Protein AF-A0A8H4XUK6-F1 (afdb_monomer_lite)

Foldseek 3Di:
DVVLCCVLVPPDDDDDDPPPNLVSLVVSVVVVVVVCVVDPNPQQPDLVSLLVVLLVQLVSQLPDPDVVSNCPSLVSLVPNPDLVSSLVSLLCLLQDPVNLSCLLVSLVSLLCLVPPPCPDDDPVPRLSLAQVSVVSNLCSLQDQVLLVPADLDPCVQVSLVCQLPRPQSSNLSSLVSVLVQLVDPVSCVSNVCVVCVVVSCVRGLVSLLVSLVSLVCCCVVNVHPCPNCVPPNDVCSVVSNCNGSVSSNVSSVSSVVSCCVVPVVVPPPPPDD

Sequence (273 aa):
MEVILSNFVGNGITDVAPDEQAQALHDALLALTIISSQKEAETPADDQQFQTLVLALTRCSCRQTYNGLRNIPAVIVHKNPSSTSRFNLIQDIIQKDELSYARESAIGWLKNEMLTPVETHDENDNIFIDPQQFSKISASLYDASVFRSLDMSTGIVVSWIRFSQTIAPYLHAALNLYYVIISSPQLRKQLKIENEYPSFRKNFLEPLKLTCHTFEEDLVQNGGDGRIEAVVGEDMCRIGMAQSVGLLFHVIEQVDEKLNEIFRDGGDEAVKA

Secondary structure (DSSP, 8-state):
-HHHHHHHH-S---S---SHHHHHHHHHHHHHHHHHHTS-----SSHHHHHHHHHHHHHHHTT-S-HHHHTHHHHHHHH-S-HHHHHHHHHHHHH-GGGGGGHHHHHHHHHHHHHS--SSS-TT--TTS-HHHHHHHHHHHT-THHHHTS--SS-HHHHHHHIIIIIHHHHHHHHHHHHHHHH-HHHHHHHTGGGTHHHHIIIIIHHHHHHHHHHHHTSGGGTS--HHHHHH-HHHHHHHHIIIIIHHHHHHHHHHHHHHHHHHGGGSSTT--

pLDDT: mean 80.22, std 18.37, range [34.69, 96.56]

Structure (mmCIF, N/CA/C/O backbone):
data_AF-A0A8H4XUK6-F1
#
_entry.id   AF-A0A8H4XUK6-F1
#
loop_
_atom_site.group_PDB
_atom_site.id
_atom_site.type_symbol
_atom_site.label_atom_id
_atom_site.label_alt_id
_atom_site.label_comp_id
_atom_site.label_asym_id
_atom_site.label_entity_id
_atom_site.label_seq_id
_atom_site.pdbx_PDB_ins_code
_atom_site.Cartn_x
_atom_site.Cartn_y
_atom_site.Cartn_z
_atom_site.occupancy
_atom_site.B_iso_or_equiv
_atom_site.auth_seq_id
_atom_site.auth_comp_id
_atom_site.auth_asym_id
_atom_site.auth_atom_id
_atom_site.pdbx_PDB_model_num
ATOM 1 N N . MET A 1 1 ? -2.805 -22.212 -21.151 1.00 42.25 1 MET A N 1
ATOM 2 C CA . MET A 1 1 ? -2.989 -21.761 -19.750 1.00 42.25 1 MET A CA 1
ATOM 3 C C . MET A 1 1 ? -4.464 -21.527 -19.396 1.00 42.25 1 MET A C 1
ATOM 5 O O . MET A 1 1 ? -4.875 -21.903 -18.307 1.00 42.25 1 MET A O 1
ATOM 9 N N . GLU A 1 2 ? -5.277 -21.011 -20.325 1.00 36.38 2 GLU A N 1
ATOM 10 C CA . GLU A 1 2 ? -6.729 -20.768 -20.174 1.00 36.38 2 GLU A CA 1
ATOM 11 C C . GLU A 1 2 ? -7.563 -22.007 -19.766 1.00 36.38 2 GLU A C 1
ATOM 13 O O . GLU A 1 2 ? -8.426 -21.931 -18.893 1.00 36.38 2 GLU A O 1
ATOM 18 N N . VAL A 1 3 ? -7.248 -23.184 -20.321 1.00 40.72 3 VAL A N 1
ATOM 19 C CA . VAL A 1 3 ? -7.927 -24.459 -19.999 1.00 40.72 3 VAL A CA 1
ATOM 20 C C . VAL A 1 3 ? -7.653 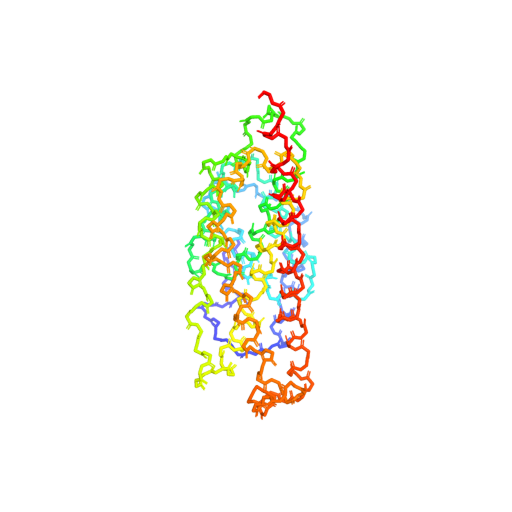-24.927 -18.563 1.00 40.72 3 VAL A C 1
ATOM 22 O O . VAL A 1 3 ? -8.478 -25.597 -17.957 1.00 40.72 3 VAL A O 1
ATOM 25 N N . ILE A 1 4 ? -6.501 -24.581 -17.987 1.00 45.06 4 ILE A N 1
ATOM 26 C CA . ILE A 1 4 ? -6.161 -24.985 -16.614 1.00 45.06 4 ILE A CA 1
ATOM 27 C C . ILE A 1 4 ? -6.872 -24.058 -15.623 1.00 45.06 4 ILE A C 1
ATOM 29 O O . ILE A 1 4 ? -7.494 -24.522 -14.675 1.00 45.06 4 ILE A O 1
ATOM 33 N N . LEU A 1 5 ? -6.863 -22.750 -15.882 1.00 44.81 5 LEU A N 1
ATOM 34 C CA . LEU A 1 5 ? -7.526 -21.777 -15.015 1.00 44.81 5 LEU A CA 1
ATOM 35 C C . LEU A 1 5 ? -9.054 -21.961 -15.004 1.00 44.81 5 LEU A C 1
ATOM 37 O O . LEU A 1 5 ? -9.650 -21.955 -13.933 1.00 44.81 5 LEU A O 1
ATOM 41 N N . SER A 1 6 ? -9.683 -22.224 -16.153 1.00 46.75 6 SER A N 1
ATOM 42 C CA . SER A 1 6 ? -11.134 -22.488 -16.224 1.00 46.75 6 SER A CA 1
ATOM 43 C C . SER A 1 6 ? -11.559 -23.776 -15.509 1.00 46.75 6 SER A C 1
ATOM 45 O O . SER A 1 6 ? -12.610 -23.796 -14.871 1.00 46.75 6 SER A O 1
ATOM 47 N N . ASN A 1 7 ? -10.734 -24.827 -15.555 1.00 45.00 7 ASN A N 1
ATOM 48 C CA . ASN A 1 7 ? -11.043 -26.108 -14.914 1.00 45.00 7 ASN A CA 1
ATOM 49 C C . ASN A 1 7 ? -10.856 -26.106 -13.386 1.00 45.00 7 ASN A C 1
ATOM 51 O O . ASN A 1 7 ? -11.525 -26.884 -12.712 1.00 45.00 7 ASN A O 1
ATOM 55 N N . PHE A 1 8 ? -9.973 -25.262 -12.836 1.00 43.78 8 PHE A N 1
ATOM 56 C CA . PHE A 1 8 ? -9.630 -25.288 -11.403 1.00 43.78 8 PHE A CA 1
ATOM 57 C C . PHE A 1 8 ? -10.087 -24.056 -10.607 1.00 43.78 8 PHE A C 1
ATOM 59 O O . PHE A 1 8 ? -10.297 -24.163 -9.403 1.00 43.78 8 PHE A O 1
ATOM 66 N N . VAL A 1 9 ? -10.258 -22.896 -11.251 1.00 46.66 9 VAL A N 1
ATOM 67 C CA . VAL A 1 9 ? -10.682 -21.646 -10.587 1.00 46.66 9 VAL A CA 1
ATOM 68 C C . VAL A 1 9 ? -12.200 -21.443 -10.700 1.00 46.66 9 VAL A C 1
ATOM 70 O O . VAL A 1 9 ? -12.798 -20.805 -9.838 1.00 46.66 9 VAL A O 1
ATOM 73 N N . GLY A 1 10 ? -12.844 -22.048 -11.707 1.00 42.66 10 GLY A N 1
ATOM 74 C CA . GLY A 1 10 ? -14.272 -21.888 -11.981 1.00 42.66 10 GLY A CA 1
ATOM 75 C C . GLY A 1 10 ? -14.625 -20.478 -12.474 1.00 42.66 10 GLY A C 1
ATOM 76 O O . GLY A 1 10 ? -14.015 -19.481 -12.097 1.00 42.66 10 GLY A O 1
ATOM 77 N N . ASN A 1 11 ? -15.650 -20.361 -13.320 1.00 42.81 11 ASN A N 1
ATOM 78 C CA . ASN A 1 11 ? -16.066 -19.075 -13.910 1.00 42.81 11 ASN A CA 1
ATOM 79 C C . ASN A 1 11 ? -16.840 -18.151 -12.942 1.00 42.81 11 ASN A C 1
ATOM 81 O O . ASN A 1 11 ? -17.466 -17.184 -13.371 1.00 42.81 11 ASN A O 1
ATOM 85 N N . GLY A 1 12 ? -16.811 -18.429 -11.640 1.00 48.50 12 GLY A N 1
ATOM 86 C CA . GLY A 1 12 ? -17.477 -17.624 -10.625 1.00 48.50 12 GLY A CA 1
ATOM 87 C C . GLY A 1 12 ? -17.072 -18.084 -9.236 1.00 48.50 12 GLY A C 1
ATOM 88 O O . GLY A 1 12 ? -17.503 -19.143 -8.790 1.00 48.50 12 GLY A O 1
ATOM 89 N N . ILE A 1 13 ? -16.248 -17.291 -8.555 1.00 43.06 13 ILE A N 1
ATOM 90 C CA . ILE A 1 13 ? -15.930 -17.515 -7.146 1.00 43.06 13 I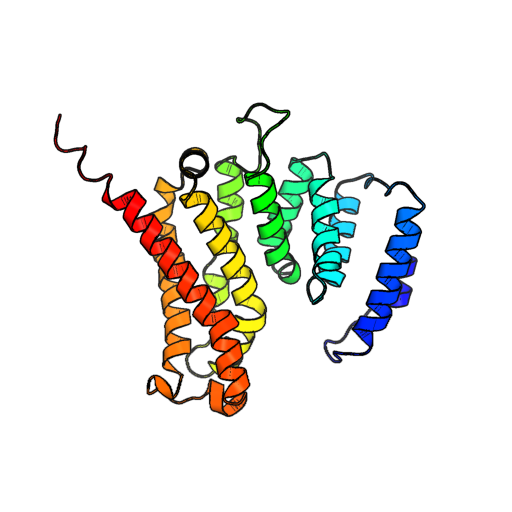LE A CA 1
ATOM 91 C C . ILE A 1 13 ? -16.749 -16.515 -6.334 1.00 43.06 13 ILE A C 1
ATOM 93 O O . ILE A 1 13 ? -16.508 -15.311 -6.387 1.00 43.06 13 ILE A O 1
ATOM 97 N N . THR A 1 14 ? -17.740 -17.022 -5.605 1.00 40.28 14 THR A N 1
ATOM 98 C CA . THR A 1 14 ? -18.379 -16.315 -4.491 1.00 40.28 14 THR A CA 1
ATOM 99 C C . THR A 1 14 ? -17.512 -16.450 -3.239 1.00 40.28 14 THR A C 1
ATOM 101 O O . THR A 1 14 ? -17.001 -17.528 -2.950 1.00 40.28 14 THR A O 1
ATOM 104 N N . ASP A 1 15 ? -17.364 -15.342 -2.517 1.00 41.31 15 ASP A N 1
ATOM 105 C CA . ASP A 1 15 ? -16.336 -15.013 -1.511 1.00 41.31 15 ASP A CA 1
ATOM 106 C C . ASP A 1 15 ? -16.431 -15.771 -0.162 1.00 41.31 15 ASP A C 1
ATOM 108 O O . ASP A 1 15 ? -16.170 -15.192 0.888 1.00 41.31 15 ASP A O 1
ATOM 112 N N . VAL A 1 16 ? -16.840 -17.049 -0.131 1.00 43.19 16 VAL A N 1
ATOM 113 C CA . VAL A 1 16 ? -17.075 -17.767 1.141 1.00 43.19 16 VAL A CA 1
ATOM 114 C C . VAL A 1 16 ? -16.629 -19.238 1.099 1.00 43.19 16 VAL A C 1
ATOM 116 O O . VAL A 1 16 ? -17.434 -20.105 0.774 1.00 43.19 16 VAL A O 1
ATOM 119 N N . ALA A 1 17 ? -15.365 -19.515 1.461 1.00 39.78 17 ALA A N 1
ATOM 120 C CA . ALA A 1 17 ? -14.901 -20.681 2.252 1.00 39.78 17 ALA A CA 1
ATOM 121 C C . ALA A 1 17 ? -13.346 -20.706 2.355 1.00 39.78 17 ALA A C 1
ATOM 123 O O . ALA A 1 17 ? -12.707 -20.628 1.308 1.00 39.78 17 ALA A O 1
ATOM 124 N N . PRO A 1 18 ? -12.700 -20.832 3.544 1.00 50.06 18 PRO A N 1
ATOM 125 C CA . PRO A 1 18 ? -11.255 -20.562 3.653 1.00 50.06 18 PRO A CA 1
ATOM 126 C C . PRO A 1 18 ? -10.268 -21.748 3.586 1.00 50.06 18 PRO A C 1
ATOM 128 O O . PRO A 1 18 ? -9.093 -21.461 3.400 1.00 50.06 18 PRO A O 1
ATOM 131 N N . ASP A 1 19 ? -10.650 -23.030 3.702 1.00 49.59 19 ASP A N 1
ATOM 132 C CA . ASP A 1 19 ? -9.631 -24.094 3.927 1.00 49.59 19 ASP A CA 1
ATOM 133 C C . ASP A 1 19 ? -9.426 -25.123 2.792 1.00 49.59 19 ASP A C 1
ATOM 135 O O . ASP A 1 19 ? -8.285 -25.427 2.450 1.00 49.59 19 ASP A O 1
ATOM 139 N N . GLU A 1 20 ? -10.466 -25.643 2.127 1.00 45.47 20 GLU A N 1
ATOM 140 C CA . GLU A 1 20 ? -10.272 -26.674 1.077 1.00 45.47 20 GLU A CA 1
ATOM 141 C C . GLU A 1 20 ? -9.725 -26.111 -0.249 1.00 45.47 20 GLU A C 1
ATOM 143 O O . GLU A 1 20 ? -9.008 -26.789 -0.990 1.00 45.47 20 GLU A O 1
ATOM 148 N N . GLN A 1 21 ? -10.009 -24.839 -0.538 1.00 52.25 21 GLN A N 1
ATOM 149 C CA . GLN A 1 21 ? -9.581 -24.167 -1.769 1.00 52.25 21 GLN A CA 1
ATOM 150 C C . GLN A 1 21 ? -8.061 -23.940 -1.813 1.00 52.25 21 GLN A C 1
ATOM 152 O O . GLN A 1 21 ? -7.465 -23.928 -2.891 1.00 52.25 21 GLN A O 1
ATOM 157 N N . ALA A 1 22 ? -7.420 -23.822 -0.644 1.00 56.53 22 ALA A N 1
ATOM 158 C CA . ALA A 1 22 ? -5.978 -23.647 -0.523 1.00 56.53 22 ALA A CA 1
ATOM 159 C C . ALA A 1 22 ? -5.203 -24.894 -0.981 1.00 56.53 22 ALA A C 1
ATOM 161 O O . ALA A 1 22 ? -4.151 -24.761 -1.605 1.00 56.53 22 ALA A O 1
ATOM 162 N N . GLN A 1 23 ? -5.730 -26.099 -0.738 1.00 52.66 23 GLN A N 1
ATOM 163 C CA . GLN A 1 23 ? -5.033 -27.343 -1.066 1.00 52.66 23 GLN A CA 1
ATOM 164 C C . GLN A 1 23 ? -5.100 -27.672 -2.561 1.00 52.66 23 GLN A C 1
ATOM 166 O O . GLN A 1 23 ? -4.069 -27.938 -3.171 1.00 52.66 23 GLN A O 1
ATOM 171 N N . ALA A 1 24 ? -6.272 -27.537 -3.188 1.00 60.47 24 ALA A N 1
ATOM 172 C CA . ALA A 1 24 ? -6.407 -27.711 -4.636 1.00 60.47 24 ALA A CA 1
ATOM 173 C C . ALA A 1 24 ? -5.601 -26.664 -5.425 1.00 60.47 24 ALA A C 1
ATOM 175 O O . ALA A 1 24 ? -5.000 -26.980 -6.452 1.00 60.47 24 ALA A O 1
ATOM 176 N N . LEU A 1 25 ? -5.542 -25.421 -4.932 1.00 60.91 25 LEU A N 1
ATOM 177 C CA . LEU A 1 25 ? -4.714 -24.371 -5.521 1.00 60.91 25 LEU A CA 1
ATOM 178 C C . LEU A 1 25 ? -3.218 -24.654 -5.336 1.00 60.91 25 LEU A C 1
ATOM 180 O O . LEU A 1 25 ? -2.442 -24.431 -6.262 1.00 60.91 25 LEU A O 1
ATOM 184 N N . HIS A 1 26 ? -2.806 -25.162 -4.174 1.00 57.09 26 HIS A N 1
ATOM 185 C CA . HIS A 1 26 ? -1.424 -25.558 -3.921 1.00 57.09 26 HIS A CA 1
ATOM 186 C C . HIS A 1 26 ? -0.997 -26.717 -4.829 1.00 57.09 26 HIS A C 1
ATOM 188 O O . HIS A 1 26 ? 0.057 -26.629 -5.457 1.00 57.09 26 HIS A O 1
ATOM 194 N N . ASP A 1 27 ? -1.844 -27.735 -4.988 1.00 60.41 27 ASP A N 1
ATOM 195 C CA . ASP A 1 27 ? -1.609 -28.861 -5.895 1.00 60.41 27 ASP A CA 1
ATOM 196 C C . ASP A 1 27 ? -1.579 -28.407 -7.362 1.00 60.41 27 ASP A C 1
ATOM 198 O O . ASP A 1 27 ? -0.713 -28.831 -8.130 1.00 60.41 27 ASP A O 1
ATOM 202 N N . ALA A 1 28 ? -2.457 -27.477 -7.755 1.00 66.56 28 ALA A N 1
ATOM 203 C CA . ALA A 1 28 ? -2.452 -26.884 -9.090 1.00 66.56 28 ALA A CA 1
ATOM 204 C C . ALA A 1 28 ? -1.197 -26.033 -9.343 1.00 66.56 28 ALA A C 1
ATOM 206 O O . ALA A 1 28 ? -0.611 -26.117 -10.421 1.00 66.56 28 ALA A O 1
ATOM 207 N N . LEU A 1 29 ? -0.743 -25.244 -8.365 1.00 62.28 29 LEU A N 1
ATOM 208 C CA . LEU A 1 29 ? 0.476 -24.438 -8.467 1.00 62.28 29 LEU A CA 1
ATOM 209 C C . LEU A 1 29 ? 1.738 -25.308 -8.461 1.00 62.28 29 LEU A C 1
ATOM 211 O O . LEU A 1 29 ? 2.663 -25.023 -9.220 1.00 62.28 29 LEU A O 1
ATOM 215 N N . LEU A 1 30 ? 1.774 -26.394 -7.683 1.00 55.91 30 LEU A N 1
ATOM 216 C CA . LEU A 1 30 ? 2.833 -27.408 -7.729 1.00 55.91 30 LEU A CA 1
ATOM 217 C C . LEU A 1 30 ? 2.871 -28.103 -9.092 1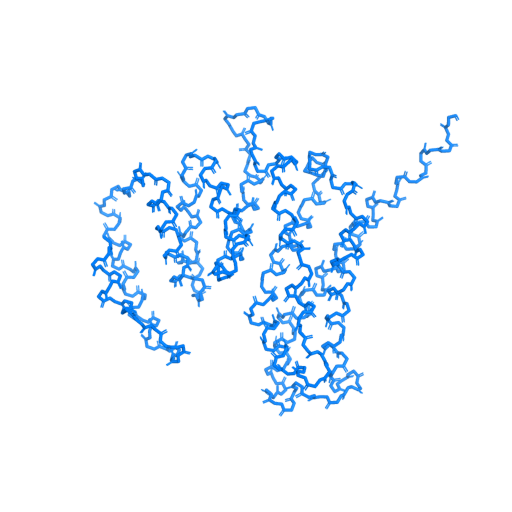.00 55.91 30 LEU A C 1
ATOM 219 O O . LEU A 1 30 ? 3.936 -28.192 -9.702 1.00 55.91 30 LEU A O 1
ATOM 223 N N . ALA A 1 31 ? 1.717 -28.523 -9.614 1.00 64.19 31 ALA A N 1
ATOM 224 C CA . ALA A 1 31 ? 1.614 -29.115 -10.943 1.00 64.19 31 ALA A CA 1
ATOM 225 C C . ALA A 1 31 ? 2.066 -28.130 -12.032 1.00 64.19 31 ALA A C 1
ATOM 227 O O . ALA A 1 31 ? 2.873 -28.491 -12.886 1.00 64.19 31 ALA A O 1
ATOM 228 N N . LEU A 1 32 ? 1.627 -26.869 -11.973 1.00 61.16 32 LEU A N 1
ATOM 229 C CA . LEU A 1 32 ? 2.061 -25.809 -12.887 1.00 61.16 32 LEU A CA 1
ATOM 230 C C . LEU A 1 32 ? 3.561 -25.522 -12.769 1.00 61.16 32 LEU A C 1
ATOM 232 O O . LEU A 1 32 ? 4.210 -25.312 -13.787 1.00 61.16 32 LEU A O 1
ATOM 236 N N . THR A 1 33 ? 4.131 -25.560 -11.564 1.00 55.09 33 THR A N 1
ATOM 237 C CA . THR A 1 33 ? 5.572 -25.373 -11.335 1.00 55.09 33 THR A CA 1
ATOM 238 C C . THR A 1 33 ? 6.378 -26.532 -11.916 1.00 55.09 33 THR A C 1
ATOM 240 O O . THR A 1 33 ? 7.405 -26.294 -12.545 1.00 55.09 33 THR A O 1
ATOM 243 N N . ILE A 1 34 ? 5.909 -27.776 -11.781 1.00 51.31 34 ILE A N 1
ATOM 244 C CA . ILE A 1 34 ? 6.546 -28.958 -12.383 1.00 51.31 34 ILE A CA 1
ATOM 245 C C . ILE A 1 34 ? 6.441 -28.916 -13.914 1.00 51.31 34 ILE A C 1
ATOM 247 O O . ILE A 1 34 ? 7.437 -29.143 -14.598 1.00 51.31 34 ILE A O 1
ATOM 251 N N . ILE A 1 35 ? 5.273 -28.560 -14.457 1.00 55.38 35 ILE A N 1
ATOM 252 C CA . ILE A 1 35 ? 5.057 -28.398 -15.905 1.00 55.38 35 ILE A CA 1
ATOM 253 C C . ILE A 1 35 ? 5.929 -27.260 -16.463 1.00 55.38 35 ILE A C 1
ATOM 255 O O . ILE A 1 35 ? 6.532 -27.409 -17.523 1.00 55.38 35 ILE A O 1
ATOM 259 N N . SER A 1 36 ? 6.033 -26.147 -15.735 1.00 51.62 36 SER A N 1
ATOM 260 C CA . SER A 1 36 ? 6.856 -24.984 -16.087 1.00 51.62 36 SER A CA 1
ATOM 261 C C . SER A 1 36 ? 8.352 -25.262 -15.935 1.00 51.62 36 SER A C 1
ATOM 263 O O . SER A 1 36 ? 9.144 -24.793 -16.729 1.00 51.62 36 SER A O 1
ATOM 265 N N . SER A 1 37 ? 8.775 -26.098 -14.987 1.00 49.25 37 SER A N 1
ATOM 266 C CA . SER A 1 37 ? 10.193 -26.472 -14.840 1.00 49.25 37 SER A CA 1
ATOM 267 C C . SER A 1 37 ? 10.684 -27.406 -15.956 1.00 49.25 37 SER A C 1
ATOM 269 O O . SER A 1 37 ? 11.887 -27.590 -16.119 1.00 49.25 37 SER A O 1
ATOM 271 N N . GLN A 1 38 ? 9.765 -28.007 -16.720 1.00 49.72 38 GLN A N 1
ATOM 272 C CA . GLN A 1 38 ? 10.065 -28.892 -17.850 1.00 49.72 38 GLN A CA 1
ATOM 273 C C . GLN A 1 38 ? 10.063 -28.175 -19.214 1.00 49.72 38 GLN A C 1
ATOM 275 O O . GLN A 1 38 ? 10.416 -28.793 -20.218 1.00 49.72 38 GLN A O 1
ATOM 280 N N . LYS A 1 39 ? 9.700 -26.886 -19.275 1.00 42.97 39 LYS A N 1
ATOM 281 C CA . LYS A 1 39 ? 9.758 -26.054 -20.488 1.00 42.97 39 LYS A CA 1
ATOM 282 C C . LYS A 1 39 ? 10.398 -24.709 -20.161 1.00 42.97 39 LYS A C 1
ATOM 284 O O . LYS A 1 39 ? 10.112 -24.137 -19.123 1.00 42.97 39 LYS A O 1
ATOM 289 N N . GLU A 1 40 ? 11.232 -24.165 -21.043 1.00 47.16 40 GLU A N 1
ATOM 290 C CA . GLU A 1 40 ? 11.602 -22.749 -20.928 1.00 47.16 40 GLU A CA 1
ATOM 291 C C . GLU A 1 40 ? 10.308 -21.929 -20.851 1.00 47.16 40 GLU A C 1
ATOM 293 O O . GLU A 1 40 ? 9.408 -22.130 -21.668 1.00 47.16 40 GLU A O 1
ATOM 298 N N . ALA A 1 41 ? 10.166 -21.104 -19.808 1.00 51.50 41 ALA A N 1
ATOM 299 C CA . ALA A 1 41 ? 8.972 -20.292 -19.620 1.00 51.50 41 ALA A CA 1
ATOM 300 C C . ALA A 1 41 ? 8.746 -19.489 -20.903 1.00 51.50 41 ALA A C 1
ATOM 302 O O . ALA A 1 41 ? 9.608 -18.690 -21.267 1.00 51.50 41 ALA A O 1
ATOM 303 N N . GLU A 1 42 ? 7.631 -19.743 -21.597 1.00 51.72 42 GLU A N 1
ATOM 304 C CA . GLU A 1 42 ? 7.273 -18.994 -22.800 1.00 51.72 42 GLU A CA 1
ATOM 305 C C . GLU A 1 42 ? 7.306 -17.510 -22.444 1.00 51.72 42 GLU A C 1
ATOM 307 O O . GLU A 1 42 ? 6.539 -17.034 -21.601 1.00 51.72 42 GLU A O 1
ATOM 312 N N . THR A 1 43 ? 8.252 -16.788 -23.038 1.00 57.84 43 THR A N 1
ATOM 313 C CA . THR A 1 43 ? 8.317 -15.340 -22.926 1.00 57.84 43 THR A CA 1
ATOM 314 C C . THR A 1 43 ? 7.021 -14.800 -23.524 1.00 57.84 43 THR A C 1
ATOM 316 O O . THR A 1 43 ? 6.701 -15.164 -24.659 1.00 57.84 43 THR A O 1
ATOM 319 N N . PRO A 1 44 ? 6.247 -13.979 -22.790 1.00 64.19 44 PRO A N 1
ATOM 320 C CA . PRO A 1 44 ? 5.031 -13.389 -23.331 1.00 64.19 44 PRO A CA 1
ATOM 321 C C . PRO A 1 44 ? 5.331 -12.727 -24.674 1.00 64.19 44 PRO A C 1
ATOM 323 O O . PRO A 1 44 ? 6.272 -11.939 -24.777 1.00 64.19 44 PRO A O 1
ATOM 326 N N . ALA A 1 45 ? 4.567 -13.085 -25.706 1.00 70.06 45 ALA A N 1
ATOM 327 C CA . ALA A 1 45 ? 4.830 -12.613 -27.063 1.00 70.06 45 ALA A CA 1
ATOM 328 C C . ALA A 1 45 ? 4.493 -11.122 -27.236 1.00 70.06 45 ALA A C 1
ATOM 330 O O . ALA A 1 45 ? 5.041 -10.464 -28.119 1.00 70.06 45 ALA A O 1
ATOM 331 N N . ASP A 1 46 ? 3.593 -10.602 -26.397 1.00 81.94 46 ASP A N 1
ATOM 332 C CA . ASP A 1 46 ? 3.129 -9.220 -26.406 1.00 81.94 46 ASP A CA 1
ATOM 333 C C . ASP A 1 46 ? 2.836 -8.699 -24.980 1.00 81.94 46 ASP A C 1
ATOM 335 O O . ASP A 1 46 ? 2.737 -9.461 -24.008 1.00 81.94 46 ASP A O 1
ATOM 339 N N . ASP A 1 47 ? 2.692 -7.376 -24.862 1.00 84.81 47 ASP A N 1
ATOM 340 C CA . ASP A 1 47 ? 2.426 -6.684 -23.593 1.00 84.81 47 ASP A CA 1
ATOM 341 C C . ASP A 1 47 ? 1.084 -7.085 -22.958 1.00 84.81 47 ASP A C 1
ATOM 343 O O . ASP A 1 47 ? 0.952 -7.110 -21.732 1.00 84.81 47 ASP A O 1
ATOM 347 N N . GLN A 1 48 ? 0.088 -7.439 -23.773 1.00 84.81 48 GLN A N 1
ATOM 348 C CA . GLN A 1 48 ? -1.245 -7.807 -23.301 1.00 84.81 48 GLN A CA 1
ATOM 349 C C . GLN A 1 48 ? -1.235 -9.186 -22.628 1.00 84.81 48 GLN A C 1
ATOM 351 O O . GLN A 1 48 ? -1.841 -9.373 -21.569 1.00 84.81 48 GLN A O 1
ATOM 356 N N . GLN A 1 49 ? -0.525 -10.152 -23.207 1.00 79.25 49 GLN A N 1
ATOM 357 C CA . GLN A 1 49 ? -0.299 -11.477 -22.643 1.00 79.25 49 GLN A CA 1
ATOM 358 C C . GLN A 1 49 ? 0.524 -11.385 -21.363 1.00 79.25 49 GLN A C 1
ATOM 360 O O . GLN A 1 49 ? 0.180 -12.040 -20.378 1.00 79.25 49 GLN A O 1
ATOM 365 N N . PHE A 1 50 ? 1.553 -10.531 -21.343 1.00 85.56 50 PHE A N 1
ATOM 366 C CA . PHE A 1 50 ? 2.333 -10.255 -20.137 1.00 85.56 50 PHE A CA 1
ATOM 367 C C . PHE A 1 50 ? 1.442 -9.730 -19.004 1.00 85.56 50 PHE A C 1
ATOM 369 O O . PHE A 1 50 ? 1.418 -10.315 -17.919 1.00 85.56 50 PHE A O 1
ATOM 376 N N . GLN A 1 51 ? 0.656 -8.681 -19.263 1.00 86.62 51 GLN A N 1
ATOM 377 C CA . GLN A 1 51 ? -0.254 -8.102 -18.274 1.00 86.62 51 GLN A CA 1
ATOM 378 C C . GLN A 1 51 ? -1.292 -9.122 -17.793 1.00 86.62 51 GLN A C 1
ATOM 380 O O . GLN A 1 51 ? -1.499 -9.274 -16.589 1.00 86.62 51 GLN A O 1
ATOM 385 N N . THR A 1 52 ? -1.912 -9.863 -18.712 1.00 83.06 52 THR A N 1
ATOM 386 C CA . THR A 1 52 ? -2.933 -10.869 -18.379 1.00 83.06 52 THR A CA 1
ATOM 387 C C . THR A 1 52 ? -2.363 -11.973 -17.493 1.00 83.06 52 THR A C 1
ATOM 389 O O . THR A 1 52 ? -2.977 -12.337 -16.488 1.00 83.06 52 THR A O 1
ATOM 392 N N . LEU A 1 53 ? -1.173 -12.479 -17.828 1.00 80.88 53 LEU A N 1
ATOM 393 C CA . LEU A 1 53 ? -0.492 -13.517 -17.062 1.00 80.88 53 LEU A CA 1
ATOM 394 C C . LEU A 1 53 ? -0.157 -13.040 -15.647 1.00 80.88 53 LEU A C 1
ATOM 396 O O . LEU A 1 53 ? -0.483 -13.727 -14.678 1.00 80.88 53 LEU A O 1
ATOM 400 N N . VAL A 1 54 ? 0.475 -11.869 -15.521 1.00 85.94 54 VAL A N 1
ATOM 401 C CA . VAL A 1 54 ? 0.875 -11.336 -14.213 1.00 85.94 54 VAL A CA 1
ATOM 402 C C . VAL A 1 54 ? -0.350 -11.092 -13.338 1.00 85.94 54 VAL A C 1
ATOM 404 O O . VAL A 1 54 ? -0.376 -11.557 -12.203 1.00 85.94 54 VAL A O 1
ATOM 407 N N . LEU A 1 55 ? -1.393 -10.443 -13.863 1.00 87.69 55 LEU A N 1
ATOM 408 C CA . LEU A 1 55 ? -2.612 -10.168 -13.100 1.00 87.69 55 LEU A CA 1
ATOM 409 C C . LEU A 1 55 ? -3.331 -11.451 -12.662 1.00 87.69 55 LEU A C 1
ATOM 411 O O . LEU A 1 55 ? -3.796 -11.532 -11.523 1.00 87.69 55 LEU A O 1
ATOM 415 N N . ALA A 1 56 ? -3.391 -12.470 -13.525 1.00 79.44 56 ALA A N 1
ATOM 416 C CA . ALA A 1 56 ? -3.970 -13.764 -13.174 1.00 79.44 56 ALA A CA 1
ATOM 417 C C . ALA A 1 56 ? -3.193 -14.439 -12.033 1.00 79.44 56 ALA A C 1
ATOM 419 O O . ALA A 1 56 ? -3.794 -14.864 -11.046 1.00 79.44 56 ALA A O 1
ATOM 420 N N . LEU A 1 57 ? -1.860 -14.476 -12.125 1.00 79.00 57 LEU A N 1
ATOM 421 C CA . LEU A 1 57 ? -1.014 -15.064 -11.087 1.00 79.00 57 LEU A CA 1
ATOM 422 C C . LEU A 1 57 ? -1.101 -14.286 -9.774 1.00 79.00 57 LEU A C 1
ATOM 424 O O . LEU A 1 57 ? -1.267 -14.898 -8.721 1.00 79.00 57 LEU A O 1
ATOM 428 N N . THR A 1 58 ? -1.067 -12.952 -9.825 1.00 85.06 58 THR A N 1
ATOM 429 C CA . THR A 1 58 ? -1.219 -12.105 -8.638 1.00 85.06 58 THR A CA 1
ATOM 430 C C . THR A 1 58 ? -2.568 -12.322 -7.968 1.00 85.06 58 THR A C 1
ATOM 432 O O . THR A 1 58 ? -2.616 -12.412 -6.746 1.00 85.06 58 THR A O 1
ATOM 435 N N . ARG A 1 59 ? -3.659 -12.470 -8.730 1.00 82.19 59 ARG A N 1
ATOM 436 C CA . ARG A 1 59 ? -4.986 -12.762 -8.166 1.00 82.19 59 ARG A CA 1
ATOM 437 C C . ARG A 1 59 ? -5.012 -14.103 -7.426 1.00 82.19 59 ARG A C 1
ATOM 439 O O . ARG A 1 59 ? -5.643 -14.199 -6.379 1.00 82.19 59 ARG A O 1
ATOM 446 N N . CYS A 1 60 ? -4.314 -15.117 -7.933 1.00 74.00 60 CYS A N 1
ATOM 447 C CA . CYS A 1 60 ? -4.209 -16.416 -7.268 1.00 74.00 60 CYS A CA 1
ATOM 448 C C . CYS A 1 60 ? -3.303 -16.374 -6.026 1.00 74.00 60 CYS A C 1
ATOM 450 O O . CYS A 1 60 ? -3.565 -17.073 -5.047 1.00 74.00 60 CYS A O 1
ATOM 452 N N . SER A 1 61 ? -2.237 -15.569 -6.053 1.00 77.19 61 SER A N 1
ATOM 453 C CA . SER A 1 61 ? -1.197 -15.583 -5.021 1.00 77.19 61 SER A CA 1
ATOM 454 C C . SER A 1 61 ? -1.346 -14.511 -3.936 1.00 77.19 61 SER A C 1
ATOM 456 O O . SER A 1 61 ? -0.709 -14.636 -2.893 1.00 77.19 61 SER A O 1
ATOM 458 N N . CYS A 1 62 ? -2.138 -13.451 -4.141 1.00 73.50 62 CYS A N 1
ATOM 459 C CA . CYS A 1 62 ? -2.157 -12.286 -3.242 1.00 73.50 62 CYS A CA 1
ATOM 460 C C . CYS A 1 62 ? -2.681 -12.590 -1.831 1.00 73.50 62 CYS A C 1
ATOM 462 O O . CYS A 1 62 ? -2.250 -11.945 -0.881 1.00 73.50 62 CYS A O 1
ATOM 464 N N . ARG A 1 63 ? -3.558 -13.592 -1.685 1.00 71.75 63 ARG A N 1
ATOM 465 C CA . ARG A 1 63 ? -4.121 -14.034 -0.395 1.00 71.75 63 ARG A CA 1
ATOM 466 C C . ARG A 1 63 ? -3.404 -15.254 0.202 1.00 71.75 63 ARG A C 1
ATOM 468 O O . ARG A 1 63 ? -3.879 -15.819 1.179 1.00 71.75 63 ARG A O 1
ATOM 475 N N . GLN A 1 64 ? -2.289 -15.690 -0.387 1.00 69.56 64 GLN A N 1
ATOM 476 C CA . GLN A 1 64 ? -1.579 -16.891 0.056 1.00 69.56 64 GLN A CA 1
ATOM 477 C C . GLN A 1 64 ? -0.580 -16.572 1.169 1.00 69.56 64 GLN A C 1
ATOM 479 O O . GLN A 1 64 ? 0.247 -15.670 1.039 1.00 69.56 64 GLN A O 1
ATOM 484 N N . THR A 1 65 ? -0.592 -17.378 2.230 1.00 63.84 65 THR A N 1
ATOM 485 C CA . THR A 1 65 ? 0.356 -17.274 3.355 1.00 63.84 65 THR A CA 1
ATOM 486 C C . THR A 1 65 ? 1.773 -17.707 2.960 1.00 63.84 65 THR A C 1
ATOM 488 O O . THR A 1 65 ? 2.754 -17.341 3.606 1.00 63.84 65 THR A O 1
ATOM 491 N N . TYR A 1 66 ? 1.908 -18.493 1.887 1.00 64.56 66 TYR A N 1
ATOM 492 C CA . TYR A 1 66 ? 3.201 -18.986 1.428 1.00 64.56 66 TYR A CA 1
ATOM 493 C C . TYR A 1 66 ? 3.919 -17.962 0.536 1.00 64.56 66 TYR A C 1
ATOM 495 O O . TYR A 1 66 ? 3.593 -17.777 -0.641 1.00 64.56 66 TYR A O 1
ATOM 503 N N . ASN A 1 67 ? 4.965 -17.345 1.091 1.00 61.81 67 ASN A N 1
ATOM 504 C CA . ASN A 1 67 ? 5.757 -16.297 0.438 1.00 61.81 67 ASN A CA 1
ATOM 505 C C . ASN A 1 67 ? 6.344 -16.711 -0.922 1.00 61.81 67 ASN A C 1
ATOM 507 O O . ASN A 1 67 ? 6.471 -15.872 -1.811 1.00 61.81 67 ASN A O 1
ATOM 511 N N . GLY A 1 68 ? 6.674 -17.993 -1.121 1.00 61.12 68 GLY A N 1
ATOM 512 C CA . GLY A 1 68 ? 7.217 -18.467 -2.397 1.00 61.12 68 GLY A CA 1
ATOM 513 C C . GLY A 1 68 ? 6.236 -18.299 -3.560 1.00 61.12 68 GLY A C 1
ATOM 514 O O . GLY A 1 68 ? 6.633 -17.841 -4.626 1.00 61.12 68 GLY A O 1
ATOM 515 N N . LEU A 1 69 ? 4.945 -18.570 -3.334 1.00 65.00 69 LEU A N 1
ATOM 516 C CA . LEU A 1 69 ? 3.894 -18.392 -4.341 1.00 65.00 69 LEU A CA 1
ATOM 517 C C . LEU A 1 69 ? 3.616 -16.907 -4.585 1.00 65.00 69 LEU A C 1
ATOM 519 O O . LEU A 1 69 ? 3.450 -16.486 -5.728 1.00 65.00 69 LEU A O 1
ATOM 523 N N . ARG A 1 70 ? 3.637 -16.100 -3.518 1.00 69.44 70 ARG A N 1
ATOM 524 C CA . ARG A 1 70 ? 3.463 -14.643 -3.592 1.00 69.44 70 ARG A CA 1
ATOM 525 C C . ARG A 1 70 ? 4.561 -13.949 -4.408 1.00 69.44 70 ARG A C 1
ATOM 527 O O . ARG A 1 70 ? 4.310 -12.899 -4.995 1.00 69.44 70 ARG A O 1
ATOM 534 N N . ASN A 1 71 ? 5.743 -14.559 -4.497 1.00 71.56 71 ASN A N 1
ATOM 535 C CA . ASN A 1 71 ? 6.879 -14.037 -5.254 1.00 71.56 71 ASN A CA 1
ATOM 536 C C . ASN A 1 71 ? 6.876 -14.428 -6.741 1.00 71.56 71 ASN A C 1
ATOM 538 O O . ASN A 1 71 ? 7.601 -13.806 -7.515 1.00 71.56 71 ASN A O 1
ATOM 542 N N . ILE A 1 72 ? 6.072 -15.409 -7.172 1.00 75.25 72 ILE A N 1
ATOM 543 C CA . ILE A 1 72 ? 6.046 -15.853 -8.579 1.00 75.25 72 ILE A CA 1
ATOM 544 C C . ILE A 1 72 ? 5.733 -14.694 -9.542 1.00 75.25 72 ILE A C 1
ATOM 546 O O . ILE A 1 72 ? 6.502 -14.506 -10.490 1.00 75.25 72 ILE A O 1
ATOM 550 N N . PRO A 1 73 ? 4.685 -13.870 -9.316 1.00 82.81 73 PRO A N 1
ATOM 551 C CA . PRO A 1 73 ? 4.417 -12.733 -10.192 1.00 82.81 73 PRO A CA 1
ATOM 552 C C . PRO A 1 73 ? 5.583 -11.739 -10.235 1.00 82.81 73 PRO A C 1
ATOM 554 O O . PRO A 1 73 ? 5.920 -11.249 -11.306 1.00 82.81 73 PRO A O 1
ATOM 557 N N . ALA A 1 74 ? 6.247 -11.497 -9.097 1.00 83.81 74 ALA A N 1
ATOM 558 C CA . ALA A 1 74 ? 7.391 -10.588 -9.024 1.00 83.81 74 ALA A CA 1
ATOM 559 C C . ALA A 1 74 ? 8.551 -11.065 -9.910 1.00 83.81 74 ALA A C 1
ATOM 561 O O . ALA A 1 74 ? 9.134 -10.274 -10.644 1.00 83.81 74 ALA A O 1
ATOM 562 N N . VAL A 1 75 ? 8.850 -12.369 -9.900 1.00 78.50 75 VAL A N 1
ATOM 563 C CA . VAL A 1 75 ? 9.896 -12.949 -10.758 1.00 78.50 75 VAL A CA 1
ATOM 564 C C . VAL A 1 75 ? 9.577 -12.739 -12.238 1.00 78.50 75 VAL A C 1
ATOM 566 O O . VAL A 1 75 ? 10.475 -12.413 -13.008 1.00 78.50 75 VAL A O 1
ATOM 569 N N . ILE A 1 76 ? 8.317 -12.908 -12.645 1.00 80.69 76 ILE A N 1
ATOM 570 C CA . ILE A 1 76 ? 7.900 -12.715 -14.042 1.00 80.69 76 ILE A CA 1
ATOM 571 C C . ILE A 1 76 ? 7.984 -11.240 -14.434 1.00 80.69 76 ILE A C 1
ATOM 573 O O . ILE A 1 76 ? 8.485 -10.932 -15.513 1.00 80.69 76 ILE A O 1
ATOM 577 N N . VAL A 1 77 ? 7.543 -10.336 -13.553 1.00 86.88 77 VAL A N 1
ATOM 578 C CA . VAL A 1 77 ? 7.650 -8.888 -13.768 1.00 86.88 77 VAL A CA 1
ATOM 579 C C . VAL A 1 77 ? 9.108 -8.503 -13.975 1.00 86.88 77 VAL A C 1
ATOM 581 O O . VAL A 1 77 ? 9.433 -8.001 -15.043 1.00 86.88 77 VAL A O 1
ATOM 584 N N . HIS A 1 78 ? 9.996 -8.819 -13.030 1.00 84.38 78 HIS A N 1
ATOM 585 C CA . HIS A 1 78 ? 11.406 -8.418 -13.084 1.00 84.38 78 HIS A CA 1
ATOM 586 C C . HIS A 1 78 ? 12.196 -9.066 -14.233 1.00 84.38 78 HIS A C 1
ATOM 588 O O . HIS A 1 78 ? 13.200 -8.515 -14.675 1.00 84.38 78 HIS A O 1
ATOM 594 N N . LYS A 1 79 ? 11.757 -10.224 -14.744 1.00 82.38 79 LYS A N 1
ATOM 595 C CA . LYS A 1 79 ? 12.383 -10.885 -15.901 1.00 82.38 79 LYS A CA 1
ATOM 596 C C . LYS A 1 79 ? 11.945 -10.328 -17.255 1.00 82.38 79 LYS A C 1
ATOM 598 O O . LYS A 1 79 ? 12.594 -10.639 -18.252 1.00 82.38 79 LYS A O 1
ATOM 603 N N . ASN A 1 80 ? 10.861 -9.555 -17.329 1.00 82.75 80 ASN A N 1
ATOM 604 C CA . ASN A 1 80 ? 10.443 -8.954 -18.593 1.00 82.75 80 ASN A CA 1
ATOM 605 C C . ASN A 1 80 ? 11.498 -7.924 -19.034 1.00 82.75 80 ASN A C 1
ATOM 607 O O . ASN A 1 80 ? 11.733 -6.993 -18.272 1.00 82.75 80 ASN A O 1
ATOM 611 N N . PRO A 1 81 ? 12.120 -8.028 -20.224 1.00 83.88 81 PRO A N 1
ATOM 612 C CA . PRO A 1 81 ? 13.172 -7.100 -20.650 1.00 83.88 81 PRO A CA 1
ATOM 613 C C . PRO A 1 81 ? 12.688 -5.652 -20.842 1.00 83.88 81 PRO A C 1
ATOM 615 O O . PRO A 1 81 ? 13.480 -4.723 -20.707 1.00 83.88 81 PRO A O 1
ATOM 618 N N . SER A 1 82 ? 11.401 -5.431 -21.128 1.00 88.19 82 SER A N 1
ATOM 619 C CA . SER A 1 82 ? 10.868 -4.093 -21.407 1.00 88.19 82 SER A CA 1
ATOM 620 C C . SER A 1 82 ? 10.544 -3.314 -20.127 1.00 88.19 82 SER A C 1
ATOM 622 O O . SER A 1 82 ? 9.509 -3.542 -19.493 1.00 88.19 82 SER A O 1
ATOM 624 N N . SER A 1 83 ? 11.387 -2.338 -19.771 1.00 89.38 83 SER A N 1
ATOM 625 C CA . SER A 1 83 ? 11.144 -1.430 -18.635 1.00 89.38 83 SER A CA 1
ATOM 626 C C . SER A 1 83 ? 9.838 -0.643 -18.786 1.00 89.38 83 SER A C 1
ATOM 628 O O . SER A 1 83 ? 9.126 -0.437 -17.807 1.00 89.38 83 SER A O 1
ATOM 630 N N . THR A 1 84 ? 9.467 -0.265 -20.014 1.00 90.75 84 THR A N 1
ATOM 631 C CA . THR A 1 84 ? 8.199 0.419 -20.306 1.00 90.75 84 THR A CA 1
ATOM 632 C C . THR A 1 84 ? 6.994 -0.474 -20.023 1.00 90.75 84 THR A C 1
ATOM 634 O O . THR A 1 84 ? 6.035 -0.023 -19.403 1.00 90.75 84 THR A O 1
ATOM 637 N N . SER A 1 85 ? 7.041 -1.751 -20.410 1.00 90.94 85 SER A N 1
ATOM 638 C CA . SER A 1 85 ? 5.940 -2.693 -20.166 1.00 90.94 85 SER A CA 1
ATOM 639 C C . SER A 1 85 ? 5.784 -2.989 -18.672 1.00 90.94 85 SER A C 1
ATOM 641 O O . SER A 1 85 ? 4.663 -3.028 -18.162 1.00 90.94 85 SER A O 1
ATOM 643 N N . ARG A 1 86 ? 6.905 -3.134 -17.945 1.00 93.25 86 ARG A N 1
ATOM 644 C CA . ARG A 1 86 ? 6.913 -3.259 -16.477 1.00 93.25 86 ARG A CA 1
ATOM 645 C C . ARG A 1 86 ? 6.316 -2.015 -15.805 1.00 93.25 86 ARG A C 1
ATOM 647 O O . ARG A 1 86 ? 5.454 -2.146 -14.938 1.00 93.25 86 ARG A O 1
ATOM 654 N N . PHE A 1 87 ? 6.723 -0.819 -16.234 1.00 93.75 87 PHE A N 1
ATOM 655 C CA . PHE A 1 87 ? 6.218 0.449 -15.704 1.00 93.75 87 PHE A CA 1
ATOM 656 C C . PHE A 1 87 ? 4.719 0.636 -15.959 1.00 93.75 87 PHE A C 1
ATOM 658 O O . PHE A 1 87 ? 3.972 0.903 -15.021 1.00 93.75 87 PHE A O 1
ATOM 665 N N . ASN A 1 88 ? 4.262 0.431 -17.197 1.00 93.94 88 ASN A N 1
ATOM 666 C CA . ASN A 1 88 ? 2.853 0.577 -17.569 1.00 93.94 88 ASN A CA 1
ATOM 667 C C . ASN A 1 88 ? 1.955 -0.374 -16.772 1.00 93.94 88 ASN A C 1
ATOM 669 O O . ASN A 1 88 ? 0.892 0.031 -16.310 1.00 93.94 88 ASN A O 1
ATOM 673 N N . LEU A 1 89 ? 2.398 -1.617 -16.554 1.00 94.81 89 LEU A N 1
ATOM 674 C CA . LEU A 1 89 ? 1.687 -2.578 -15.713 1.00 94.81 89 LEU A CA 1
ATOM 675 C C . LEU A 1 89 ? 1.539 -2.076 -14.268 1.00 94.81 89 LEU A C 1
ATOM 677 O O . LEU A 1 89 ? 0.448 -2.137 -13.703 1.00 94.81 89 LEU A O 1
ATOM 681 N N . ILE A 1 90 ? 2.628 -1.588 -13.667 1.00 95.75 90 ILE A N 1
ATOM 682 C CA . ILE A 1 90 ? 2.623 -1.052 -12.298 1.00 95.75 90 ILE A CA 1
ATOM 683 C C . ILE A 1 90 ? 1.705 0.169 -12.209 1.00 95.75 90 ILE A C 1
ATOM 685 O O . ILE A 1 90 ? 0.870 0.245 -11.306 1.00 95.75 90 ILE A O 1
ATOM 689 N N . GLN A 1 91 ? 1.829 1.098 -13.159 1.00 94.81 91 GLN A N 1
ATOM 690 C CA . GLN A 1 91 ? 0.991 2.287 -13.235 1.00 94.81 91 GLN A CA 1
ATOM 691 C C . GLN A 1 91 ? -0.493 1.905 -13.324 1.00 94.81 91 GLN A C 1
ATOM 693 O O . GLN A 1 91 ? -1.301 2.417 -12.551 1.00 94.81 91 GLN A O 1
ATOM 698 N N . ASP A 1 92 ? -0.843 0.973 -14.211 1.00 94.94 92 ASP A N 1
ATOM 699 C CA . ASP A 1 92 ? -2.209 0.484 -14.389 1.00 94.94 92 ASP A CA 1
ATOM 700 C C . ASP A 1 92 ? -2.790 -0.101 -13.099 1.00 94.94 92 ASP A C 1
ATOM 702 O O . ASP A 1 92 ? -3.933 0.190 -12.750 1.00 94.94 92 ASP A O 1
ATOM 706 N N . ILE A 1 93 ? -2.016 -0.917 -12.380 1.00 95.12 93 ILE A N 1
ATOM 707 C CA . ILE A 1 93 ? -2.459 -1.534 -11.123 1.00 95.12 93 ILE A CA 1
ATOM 708 C C . ILE A 1 93 ? -2.722 -0.476 -10.047 1.00 95.12 93 ILE A C 1
ATOM 710 O O . ILE A 1 93 ? -3.698 -0.573 -9.300 1.00 95.12 93 ILE A O 1
ATOM 714 N N . ILE A 1 94 ? -1.860 0.537 -9.955 1.00 94.25 94 ILE A N 1
ATOM 715 C CA . ILE A 1 94 ? -2.005 1.609 -8.966 1.00 94.25 94 ILE A CA 1
ATOM 716 C C . ILE A 1 94 ? -3.218 2.489 -9.309 1.00 94.25 94 ILE A C 1
ATOM 718 O O . ILE A 1 94 ? -3.998 2.816 -8.418 1.00 94.25 94 ILE A O 1
ATOM 722 N N . GLN A 1 95 ? -3.426 2.811 -10.589 1.00 92.44 95 GLN A N 1
ATOM 723 C CA . GLN A 1 95 ? -4.466 3.745 -11.039 1.00 92.44 95 GLN A CA 1
ATOM 724 C C . GLN A 1 95 ? -5.867 3.125 -11.164 1.00 92.44 95 GLN A C 1
ATOM 726 O O . GLN A 1 95 ? -6.857 3.831 -10.991 1.00 92.44 95 GLN A O 1
ATOM 731 N N . LYS A 1 96 ? -5.991 1.825 -11.463 1.00 91.56 96 LYS A N 1
ATOM 732 C CA . LYS A 1 96 ? -7.293 1.166 -11.683 1.00 91.56 96 LYS A CA 1
ATOM 733 C C . LYS A 1 96 ? -7.822 0.540 -10.391 1.00 91.56 96 LYS A C 1
ATOM 735 O O . LYS A 1 96 ? -7.195 -0.351 -9.822 1.00 91.56 96 LYS A O 1
ATOM 740 N N . ASP A 1 97 ? -9.011 0.948 -9.952 1.00 86.06 97 ASP A N 1
ATOM 741 C CA . ASP A 1 97 ? -9.637 0.429 -8.720 1.00 86.06 97 ASP A CA 1
ATOM 742 C C . ASP A 1 97 ? -9.954 -1.073 -8.772 1.00 86.06 97 ASP A C 1
ATOM 744 O O . ASP A 1 97 ? -9.819 -1.785 -7.772 1.00 86.06 97 ASP A O 1
ATOM 748 N N . GLU A 1 98 ? -10.276 -1.587 -9.961 1.00 89.81 98 GLU A N 1
ATOM 749 C CA . GLU A 1 98 ? -10.514 -3.015 -10.222 1.00 89.81 98 GLU A CA 1
ATOM 750 C C . GLU A 1 98 ? -9.288 -3.896 -9.922 1.00 89.81 98 GLU A C 1
ATOM 752 O O . GLU A 1 98 ? -9.411 -5.107 -9.714 1.00 89.81 98 GLU A O 1
ATOM 757 N N . LEU A 1 99 ? -8.095 -3.292 -9.887 1.00 91.00 99 LEU A N 1
ATOM 758 C CA . LEU A 1 99 ? -6.815 -3.952 -9.637 1.00 91.00 99 LEU A CA 1
ATOM 759 C C . LEU A 1 99 ? -6.297 -3.728 -8.208 1.00 91.00 99 LEU A C 1
ATOM 761 O O . LEU A 1 99 ? -5.150 -4.058 -7.909 1.00 91.00 99 LEU A O 1
ATOM 765 N N . SER A 1 100 ? -7.144 -3.233 -7.297 1.00 88.19 100 SER A N 1
ATOM 766 C CA . SER A 1 100 ? -6.802 -2.983 -5.886 1.00 88.19 100 SER A CA 1
ATOM 767 C C . SER A 1 100 ? -6.134 -4.172 -5.181 1.00 88.19 100 SER A C 1
ATOM 769 O O . SER A 1 100 ? -5.194 -3.974 -4.413 1.00 88.19 100 SER A O 1
ATOM 771 N N . TYR A 1 101 ? -6.531 -5.407 -5.509 1.00 86.88 101 TYR A N 1
ATOM 772 C CA . TYR A 1 101 ? -5.939 -6.644 -4.974 1.00 86.88 101 TYR A CA 1
ATOM 773 C C . TYR A 1 101 ? -4.440 -6.822 -5.283 1.00 86.88 101 TYR A C 1
ATOM 775 O O . TYR A 1 101 ? -3.772 -7.605 -4.611 1.00 86.88 101 TYR A O 1
ATOM 783 N N . ALA A 1 102 ? -3.917 -6.144 -6.309 1.00 90.88 102 ALA A N 1
ATOM 784 C CA . ALA A 1 102 ? -2.531 -6.250 -6.763 1.00 90.88 102 ALA A CA 1
ATOM 785 C C . ALA A 1 102 ? -1.663 -5.050 -6.347 1.00 90.88 102 ALA A C 1
ATOM 787 O O . ALA A 1 102 ? -0.447 -5.088 -6.544 1.00 90.88 102 ALA A O 1
ATOM 788 N N . ARG A 1 103 ? -2.250 -3.992 -5.764 1.00 92.56 103 ARG A N 1
ATOM 789 C CA . ARG A 1 103 ? -1.541 -2.731 -5.479 1.00 92.56 103 ARG A CA 1
ATOM 790 C C . ARG A 1 103 ? -0.348 -2.909 -4.552 1.00 92.56 103 ARG A C 1
ATOM 792 O O . ARG A 1 103 ? 0.724 -2.390 -4.841 1.00 92.56 103 ARG A O 1
ATOM 799 N N . GLU A 1 104 ? -0.503 -3.676 -3.477 1.00 91.31 104 GLU A N 1
ATOM 800 C CA . GLU A 1 104 ? 0.599 -3.954 -2.549 1.00 91.31 104 GLU A CA 1
ATOM 801 C C . GLU A 1 104 ? 1.785 -4.626 -3.267 1.00 91.31 104 GLU A C 1
ATOM 803 O O . GLU A 1 104 ? 2.934 -4.217 -3.098 1.00 91.31 104 GLU A O 1
ATOM 808 N N . SER A 1 105 ? 1.510 -5.612 -4.129 1.00 91.56 105 SER A N 1
ATOM 809 C CA . SER A 1 105 ? 2.541 -6.278 -4.930 1.00 91.56 105 SER A CA 1
ATOM 810 C C . SER A 1 105 ? 3.196 -5.324 -5.926 1.00 91.56 105 SER A C 1
ATOM 812 O O . SER A 1 105 ? 4.421 -5.304 -6.013 1.00 91.56 105 SER A O 1
ATOM 814 N N . ALA A 1 106 ? 2.409 -4.498 -6.620 1.00 94.88 106 ALA A N 1
ATOM 815 C CA . ALA A 1 106 ? 2.921 -3.522 -7.578 1.00 94.88 106 ALA A CA 1
ATOM 816 C C . ALA A 1 106 ? 3.848 -2.485 -6.929 1.00 94.88 106 ALA A C 1
ATOM 818 O O . ALA A 1 106 ? 4.877 -2.150 -7.510 1.00 94.88 106 ALA A O 1
ATOM 819 N N . ILE A 1 107 ? 3.549 -2.032 -5.706 1.00 95.06 107 ILE A N 1
ATOM 820 C CA . ILE A 1 107 ? 4.447 -1.154 -4.939 1.00 95.06 107 ILE A CA 1
ATOM 821 C C . ILE A 1 107 ? 5.756 -1.873 -4.604 1.00 95.06 107 ILE A C 1
ATOM 823 O O . ILE A 1 107 ? 6.834 -1.289 -4.711 1.00 95.06 107 ILE A O 1
ATOM 827 N N . GLY A 1 108 ? 5.678 -3.151 -4.225 1.00 92.75 108 GLY A N 1
ATOM 828 C CA . GLY A 1 108 ? 6.856 -3.988 -4.010 1.00 92.75 108 GLY A CA 1
ATOM 829 C C . GLY A 1 108 ? 7.729 -4.099 -5.263 1.00 92.75 108 GLY A C 1
ATOM 830 O O . GLY A 1 108 ? 8.946 -3.945 -5.170 1.00 92.75 108 GLY A O 1
ATOM 831 N N . TRP A 1 109 ? 7.114 -4.304 -6.430 1.00 93.75 109 TRP A N 1
ATOM 832 C CA . TRP A 1 109 ? 7.824 -4.351 -7.709 1.00 93.75 109 TRP A CA 1
ATOM 833 C C . TRP A 1 109 ? 8.453 -3.001 -8.043 1.00 93.75 109 TRP A C 1
ATOM 835 O O . TRP A 1 109 ? 9.641 -2.959 -8.337 1.00 93.75 109 TRP A O 1
ATOM 845 N N . LEU A 1 110 ? 7.703 -1.903 -7.907 1.00 94.94 110 LEU A N 1
ATOM 846 C CA . LEU A 1 110 ? 8.203 -0.544 -8.123 1.00 94.94 110 LEU A CA 1
ATOM 847 C C . LEU A 1 110 ? 9.433 -0.259 -7.258 1.00 94.94 110 LEU A C 1
ATOM 849 O O . LEU A 1 110 ? 10.455 0.187 -7.768 1.00 94.94 110 LEU A O 1
ATOM 853 N N . LYS A 1 111 ? 9.366 -0.589 -5.964 1.00 93.75 111 LYS A N 1
ATOM 854 C CA . LYS A 1 111 ? 10.496 -0.442 -5.041 1.00 93.75 111 LYS A CA 1
ATOM 855 C C . LYS A 1 111 ? 11.733 -1.195 -5.536 1.00 93.75 111 LYS A C 1
ATOM 857 O O . LYS A 1 111 ? 12.826 -0.642 -5.507 1.00 93.75 111 LYS A O 1
ATOM 862 N N . ASN A 1 112 ? 11.577 -2.440 -5.982 1.00 90.88 112 ASN A N 1
ATOM 863 C CA . ASN A 1 112 ? 12.696 -3.235 -6.488 1.00 90.88 112 ASN A CA 1
ATOM 864 C C . ASN A 1 112 ? 13.279 -2.638 -7.776 1.00 90.88 112 ASN A C 1
ATOM 866 O O . ASN A 1 112 ? 14.494 -2.543 -7.895 1.00 90.88 112 ASN A O 1
ATOM 870 N N . GLU A 1 113 ? 12.440 -2.193 -8.712 1.00 90.75 113 GLU A N 1
ATOM 871 C CA . GLU A 1 113 ? 12.886 -1.560 -9.963 1.00 90.75 113 GLU A CA 1
ATOM 872 C C . GLU A 1 113 ? 13.634 -0.239 -9.711 1.00 90.75 113 GLU A C 1
ATOM 874 O O . GLU A 1 113 ? 14.620 0.054 -10.383 1.00 90.75 113 GLU A O 1
ATOM 879 N N . MET A 1 114 ? 13.222 0.538 -8.702 1.00 90.25 114 MET A N 1
ATOM 880 C CA . MET A 1 114 ? 13.910 1.772 -8.298 1.00 90.25 114 MET A CA 1
ATOM 881 C C . MET A 1 114 ? 15.260 1.517 -7.615 1.00 90.25 114 MET A C 1
ATOM 883 O O . MET A 1 114 ? 16.149 2.361 -7.686 1.00 90.25 114 MET A O 1
ATOM 887 N N . LEU A 1 115 ? 15.401 0.386 -6.916 1.00 86.56 115 LEU A N 1
ATOM 888 C CA . LEU A 1 115 ? 16.614 0.025 -6.172 1.00 86.56 115 LEU A CA 1
ATOM 889 C C . LEU A 1 115 ? 17.585 -0.852 -6.966 1.00 86.56 115 LEU A C 1
ATOM 891 O O . LEU A 1 115 ? 18.718 -1.042 -6.526 1.00 86.56 115 LEU A O 1
ATOM 895 N N . THR A 1 116 ? 17.152 -1.421 -8.091 1.00 81.81 116 THR A N 1
ATOM 896 C CA . THR A 1 116 ? 18.010 -2.281 -8.905 1.00 81.81 116 THR A CA 1
ATOM 897 C C . THR A 1 116 ? 19.142 -1.427 -9.481 1.00 81.81 116 THR A C 1
ATOM 899 O O . THR A 1 116 ? 18.858 -0.446 -10.174 1.00 81.81 116 THR A O 1
ATOM 902 N N . PRO A 1 117 ? 20.417 -1.751 -9.188 1.00 61.41 117 PRO A N 1
ATOM 903 C CA . PRO A 1 117 ? 21.540 -1.011 -9.737 1.00 61.41 117 PRO A CA 1
ATOM 904 C C . PRO A 1 117 ? 21.484 -1.106 -11.258 1.00 61.41 117 PRO A C 1
ATOM 906 O O . PRO A 1 117 ? 21.276 -2.183 -11.819 1.00 61.41 117 PRO A O 1
ATOM 909 N N . VAL A 1 118 ? 21.628 0.037 -11.926 1.00 55.41 118 VAL A N 1
ATOM 910 C CA . VAL A 1 118 ? 21.579 0.117 -13.383 1.00 55.41 118 VAL A CA 1
ATOM 911 C C . VAL A 1 118 ? 22.875 -0.487 -13.935 1.00 55.41 118 VAL A C 1
ATOM 913 O O . VAL A 1 118 ? 23.809 0.219 -14.286 1.00 55.41 118 VAL A O 1
ATOM 916 N N . GLU A 1 119 ? 22.980 -1.817 -13.963 1.00 46.22 119 GLU A N 1
ATOM 917 C CA . GLU A 1 119 ? 24.200 -2.507 -14.410 1.00 46.22 119 GLU A CA 1
ATOM 918 C C . GLU A 1 119 ? 24.435 -2.385 -15.928 1.00 46.22 119 GLU A C 1
ATOM 920 O O . GLU A 1 119 ? 25.466 -2.829 -16.423 1.00 46.22 119 GLU A O 1
ATOM 925 N N . THR A 1 120 ? 23.514 -1.785 -16.694 1.00 45.03 120 THR A N 1
ATOM 926 C CA . THR A 1 120 ? 23.584 -1.810 -18.169 1.00 45.03 120 THR A CA 1
ATOM 927 C C . THR A 1 120 ? 23.068 -0.576 -18.918 1.00 45.03 120 THR A C 1
ATOM 929 O O . THR A 1 120 ? 23.110 -0.578 -20.145 1.00 45.03 120 THR A O 1
ATOM 932 N N . HIS A 1 121 ? 22.655 0.502 -18.251 1.00 42.09 121 HIS A N 1
ATOM 933 C CA . HIS A 1 121 ? 22.139 1.702 -18.924 1.00 42.09 121 HIS A CA 1
ATOM 934 C C . HIS A 1 121 ? 22.568 2.979 -18.193 1.00 42.09 121 HIS A C 1
ATOM 936 O O . HIS A 1 121 ? 22.826 2.953 -16.993 1.00 42.09 121 HIS A O 1
ATOM 942 N N . ASP A 1 122 ? 22.691 4.093 -18.913 1.00 51.94 122 ASP A N 1
ATOM 943 C CA . ASP A 1 122 ? 22.946 5.398 -18.301 1.00 51.94 122 ASP A CA 1
ATOM 944 C C . ASP A 1 122 ? 21.920 5.653 -17.181 1.00 51.94 122 ASP A C 1
ATOM 946 O O . ASP A 1 122 ? 20.721 5.460 -17.382 1.00 51.94 122 ASP A O 1
ATOM 950 N N . GLU A 1 123 ? 22.364 6.125 -16.009 1.00 51.97 123 GLU A N 1
ATOM 951 C CA . GLU A 1 123 ? 21.496 6.442 -14.853 1.00 51.97 123 GLU A CA 1
ATOM 952 C C . GLU A 1 123 ? 20.337 7.404 -15.200 1.00 51.97 123 GLU A C 1
ATOM 954 O O . GLU A 1 123 ? 19.370 7.515 -14.450 1.00 51.97 123 GLU A O 1
ATOM 959 N N . ASN A 1 124 ? 20.422 8.079 -16.350 1.00 53.97 124 ASN A N 1
ATOM 960 C CA . ASN A 1 124 ? 19.423 9.002 -16.879 1.00 53.97 124 ASN A CA 1
ATOM 961 C C . ASN A 1 124 ? 18.288 8.339 -17.688 1.00 53.97 124 ASN A C 1
ATOM 963 O O . ASN A 1 124 ? 17.374 9.055 -18.087 1.00 53.97 124 ASN A O 1
ATOM 967 N N . ASP A 1 125 ? 18.325 7.026 -17.947 1.00 70.00 125 ASP A N 1
ATOM 968 C CA . ASP A 1 125 ? 17.329 6.326 -18.788 1.00 70.00 125 ASP A CA 1
ATOM 969 C C . ASP A 1 125 ? 16.418 5.364 -17.994 1.00 70.00 125 ASP A C 1
ATOM 971 O O . ASP A 1 125 ? 15.621 4.604 -18.547 1.00 70.00 125 ASP A O 1
ATOM 975 N N . ASN A 1 126 ? 16.508 5.375 -16.660 1.00 83.19 126 ASN A N 1
ATOM 976 C CA . ASN A 1 126 ? 15.641 4.549 -15.826 1.00 83.19 126 ASN A CA 1
ATOM 977 C C . ASN A 1 126 ? 14.265 5.218 -15.621 1.00 83.19 126 ASN A C 1
ATOM 979 O O . ASN A 1 126 ? 14.090 6.102 -14.782 1.00 83.19 126 ASN A O 1
ATOM 983 N N . ILE A 1 127 ? 13.260 4.716 -16.349 1.00 90.75 127 ILE A N 1
ATOM 984 C CA . ILE A 1 127 ? 11.856 5.164 -16.297 1.00 90.75 127 ILE A CA 1
ATOM 985 C C . ILE A 1 127 ? 11.241 5.155 -14.883 1.00 90.75 127 ILE A C 1
ATOM 987 O O . ILE A 1 127 ? 10.330 5.935 -14.610 1.00 90.75 127 ILE A O 1
ATOM 991 N N . PHE A 1 128 ? 11.729 4.306 -13.969 1.00 91.00 128 PHE A N 1
ATOM 992 C CA . PHE A 1 128 ? 11.192 4.169 -12.608 1.00 91.00 128 PHE A CA 1
ATOM 993 C C . PHE A 1 128 ? 11.648 5.278 -11.654 1.00 91.00 128 PHE A C 1
ATOM 995 O O . PHE A 1 128 ? 11.009 5.496 -10.624 1.00 91.00 128 PHE A O 1
ATOM 1002 N N . ILE A 1 129 ? 12.734 5.977 -11.993 1.00 90.31 129 ILE A N 1
ATOM 1003 C CA . ILE A 1 129 ? 13.257 7.128 -11.242 1.00 90.31 129 ILE A CA 1
ATOM 1004 C C . ILE A 1 129 ? 13.101 8.445 -12.015 1.00 90.31 129 ILE A C 1
ATOM 1006 O O . ILE A 1 129 ? 13.569 9.486 -11.552 1.00 90.31 129 ILE A O 1
ATOM 1010 N N . ASP A 1 130 ? 12.429 8.423 -13.171 1.00 90.75 130 ASP A N 1
ATOM 1011 C CA . ASP A 1 130 ? 12.090 9.641 -13.897 1.00 90.75 130 ASP A CA 1
ATOM 1012 C C . ASP A 1 130 ? 11.038 10.449 -13.109 1.00 90.75 130 ASP A C 1
ATOM 1014 O O . ASP A 1 130 ? 9.949 9.936 -12.823 1.00 90.75 130 ASP A O 1
ATOM 1018 N N . PRO A 1 131 ? 11.307 11.722 -12.768 1.00 90.62 131 PRO A N 1
ATOM 1019 C CA . PRO A 1 131 ? 10.390 12.509 -11.951 1.00 90.62 131 PRO A CA 1
ATOM 1020 C C . PRO A 1 131 ? 9.029 12.772 -12.617 1.00 90.62 131 PRO A C 1
ATOM 1022 O O . PRO A 1 131 ? 8.033 12.900 -11.907 1.00 90.62 131 PRO A O 1
ATOM 1025 N N . GLN A 1 132 ? 8.934 12.835 -13.953 1.00 89.81 132 GLN A N 1
ATOM 1026 C CA . GLN A 1 132 ? 7.641 13.039 -14.623 1.00 89.81 132 GLN A CA 1
ATOM 1027 C C . GLN A 1 132 ? 6.779 11.778 -14.570 1.00 89.81 132 GLN A C 1
ATOM 1029 O O . GLN A 1 132 ? 5.570 11.861 -14.350 1.00 89.81 132 GLN A O 1
ATOM 1034 N N . GLN A 1 133 ? 7.387 10.611 -14.772 1.00 91.12 133 GLN A N 1
ATOM 1035 C CA . GLN A 1 133 ? 6.703 9.327 -14.681 1.00 91.12 133 GLN A CA 1
ATOM 1036 C C . GLN A 1 133 ? 6.325 9.001 -13.237 1.00 91.12 133 GLN A C 1
ATOM 1038 O O . GLN A 1 133 ? 5.182 8.623 -12.974 1.00 91.12 133 GLN A O 1
ATOM 1043 N N . PHE A 1 134 ? 7.234 9.232 -12.288 1.00 91.25 134 PHE A N 1
ATOM 1044 C CA . PHE A 1 134 ? 6.953 9.032 -10.872 1.00 91.25 134 PHE A CA 1
ATOM 1045 C C . PHE A 1 134 ? 5.813 9.927 -10.383 1.00 91.25 134 PHE A C 1
ATOM 1047 O O . PHE A 1 134 ? 4.933 9.427 -9.693 1.00 91.25 134 PHE A O 1
ATOM 1054 N N . SER A 1 135 ? 5.753 11.199 -10.799 1.00 90.12 135 SER A N 1
ATOM 1055 C CA . SER A 1 135 ? 4.668 12.121 -10.416 1.00 90.12 135 SER A CA 1
ATOM 1056 C C . SER A 1 135 ? 3.269 11.603 -10.806 1.00 90.12 135 SER A C 1
ATOM 1058 O O . SER A 1 135 ? 2.304 11.748 -10.055 1.00 90.12 135 SER A O 1
ATOM 1060 N N . LYS A 1 136 ? 3.145 10.905 -11.947 1.00 89.19 136 LYS A N 1
ATOM 1061 C CA . LYS A 1 136 ? 1.875 10.274 -12.366 1.00 89.19 136 LYS A CA 1
ATOM 1062 C C . LYS A 1 136 ? 1.450 9.135 -11.442 1.00 89.19 136 LYS A C 1
ATOM 1064 O O . LYS A 1 136 ? 0.255 8.925 -11.238 1.00 89.19 136 LYS A O 1
ATOM 1069 N N . ILE A 1 137 ? 2.416 8.376 -10.927 1.00 91.62 137 ILE A N 1
ATOM 1070 C CA . ILE A 1 137 ? 2.162 7.267 -10.006 1.00 91.62 137 ILE A CA 1
ATOM 1071 C C . ILE A 1 137 ? 1.940 7.799 -8.590 1.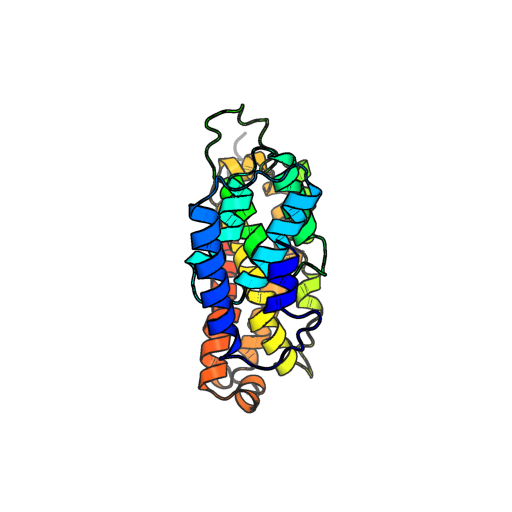00 91.62 137 ILE A C 1
ATOM 1073 O O . ILE A 1 137 ? 0.993 7.373 -7.935 1.00 91.62 137 ILE A O 1
ATOM 1077 N N . SER A 1 138 ? 2.765 8.737 -8.122 1.00 90.38 138 SER A N 1
ATOM 1078 C CA . SER A 1 138 ? 2.748 9.250 -6.749 1.00 90.38 138 SER A CA 1
ATOM 1079 C C . SER A 1 138 ? 1.407 9.885 -6.389 1.00 90.38 138 SER A C 1
ATOM 1081 O O . SER A 1 138 ? 0.901 9.641 -5.297 1.00 90.38 138 SER A O 1
ATOM 1083 N N . ALA A 1 139 ? 0.777 10.604 -7.324 1.00 89.31 139 ALA A N 1
ATOM 1084 C CA . ALA A 1 139 ? -0.548 11.188 -7.127 1.00 89.31 139 ALA A CA 1
ATOM 1085 C C . ALA A 1 139 ? -1.633 10.138 -6.826 1.00 89.31 139 ALA A C 1
ATOM 1087 O O . ALA A 1 139 ? -2.538 10.398 -6.040 1.00 89.31 139 ALA A O 1
ATOM 1088 N N . SER A 1 140 ? -1.541 8.952 -7.436 1.00 91.56 140 SER A N 1
ATOM 1089 C CA . SER A 1 140 ? -2.469 7.836 -7.182 1.00 91.56 140 SER A CA 1
ATOM 1090 C C . SER A 1 140 ? -2.037 6.990 -5.982 1.00 91.56 140 SER A C 1
ATOM 1092 O O . SER A 1 140 ? -2.870 6.499 -5.224 1.00 91.56 140 SER A O 1
ATOM 1094 N N . LEU A 1 141 ? -0.726 6.837 -5.783 1.00 92.00 141 LEU A N 1
ATOM 1095 C CA . LEU A 1 141 ? -0.147 6.075 -4.683 1.00 92.00 141 LEU A CA 1
ATOM 1096 C C . LEU A 1 141 ? -0.463 6.718 -3.323 1.00 92.00 141 LEU A C 1
ATOM 1098 O O . LEU A 1 141 ? -0.801 6.027 -2.362 1.00 92.00 141 LEU A O 1
ATOM 1102 N N . TYR A 1 142 ? -0.395 8.047 -3.257 1.00 92.81 142 TYR A N 1
ATOM 1103 C CA . TYR A 1 142 ? -0.639 8.838 -2.053 1.00 92.81 142 TYR A CA 1
ATOM 1104 C C . TYR A 1 142 ? -1.995 9.552 -2.101 1.00 92.81 142 TYR A C 1
ATOM 1106 O O . TYR A 1 142 ? -2.120 10.718 -1.721 1.00 92.81 142 TYR A O 1
ATOM 1114 N N . ASP A 1 143 ? -3.026 8.844 -2.565 1.00 91.25 143 ASP A N 1
ATOM 1115 C CA . ASP A 1 143 ? -4.395 9.347 -2.576 1.00 91.25 143 ASP A CA 1
ATOM 1116 C C . ASP A 1 143 ? -5.090 9.119 -1.223 1.00 91.25 143 ASP A C 1
ATOM 1118 O O . ASP A 1 143 ? -5.356 7.990 -0.799 1.00 91.25 143 ASP A O 1
ATOM 1122 N N . ALA A 1 144 ? -5.431 10.216 -0.546 1.00 92.62 144 ALA A N 1
ATOM 1123 C CA . ALA A 1 144 ? -6.135 10.169 0.728 1.00 92.62 144 ALA A CA 1
ATOM 1124 C C . ALA A 1 144 ? -7.616 9.764 0.599 1.00 92.62 144 ALA A C 1
ATOM 1126 O O . ALA A 1 144 ? -8.238 9.397 1.599 1.00 92.62 144 ALA A O 1
ATOM 1127 N N . SER A 1 145 ? -8.204 9.808 -0.603 1.00 90.88 145 SER A N 1
ATOM 1128 C CA . SER A 1 145 ? -9.601 9.411 -0.833 1.00 90.88 145 SER A CA 1
ATOM 1129 C C . SER A 1 145 ? -9.872 7.955 -0.416 1.00 90.88 145 SER A C 1
ATOM 1131 O O . SER A 1 145 ? -10.956 7.637 0.088 1.00 90.88 145 SER A O 1
ATOM 1133 N N . VAL A 1 146 ? -8.843 7.100 -0.516 1.00 89.56 146 VAL A N 1
ATOM 1134 C CA . VAL A 1 146 ? -8.887 5.665 -0.201 1.00 89.56 146 VAL A CA 1
ATOM 1135 C C . VAL A 1 146 ? -9.335 5.403 1.238 1.00 89.56 146 VAL A C 1
ATOM 1137 O O . VAL A 1 146 ? -10.088 4.461 1.476 1.00 89.56 146 VAL A O 1
ATOM 1140 N N . PHE A 1 147 ? -8.926 6.245 2.192 1.00 92.44 147 PHE A N 1
ATOM 1141 C CA . PHE A 1 147 ? -9.280 6.095 3.609 1.00 92.44 147 PHE A CA 1
ATOM 1142 C C . PHE A 1 147 ? -10.196 7.205 4.140 1.00 92.44 147 PHE A C 1
ATOM 1144 O O . PHE A 1 147 ? -10.905 6.985 5.116 1.00 92.44 147 PHE A O 1
ATOM 1151 N N . ARG A 1 148 ? -10.279 8.372 3.486 1.00 90.94 148 ARG A N 1
ATOM 1152 C CA . ARG A 1 148 ? -11.237 9.430 3.871 1.00 90.94 148 ARG A CA 1
ATOM 1153 C C . ARG A 1 148 ? -12.701 9.036 3.663 1.00 90.94 148 ARG A C 1
ATOM 1155 O O . ARG A 1 148 ? -13.581 9.668 4.233 1.00 90.94 148 ARG A O 1
ATOM 1162 N N . SER A 1 149 ? -12.964 8.017 2.845 1.00 87.25 149 SER A N 1
ATOM 1163 C CA . SER A 1 149 ? -14.311 7.469 2.633 1.00 87.25 149 SER A CA 1
ATOM 1164 C C . SER A 1 149 ? -14.810 6.570 3.774 1.00 87.25 149 SER A C 1
ATOM 1166 O O . SER A 1 149 ? -15.941 6.089 3.716 1.00 87.25 149 SER A O 1
ATOM 1168 N N . LEU A 1 150 ? -13.983 6.312 4.792 1.00 92.25 150 LEU A N 1
ATOM 1169 C CA . LEU A 1 150 ? -14.352 5.502 5.949 1.00 92.25 150 LEU A CA 1
ATOM 1170 C C . LEU A 1 150 ? -15.288 6.282 6.884 1.00 92.25 150 LEU A C 1
ATOM 1172 O O . LEU A 1 150 ? -14.996 7.413 7.272 1.00 92.25 150 LEU A O 1
ATOM 1176 N N . ASP A 1 151 ? -16.402 5.661 7.276 1.00 91.94 151 ASP A N 1
ATOM 1177 C CA . ASP A 1 151 ? -17.290 6.211 8.300 1.00 91.94 151 ASP A CA 1
ATOM 1178 C C . ASP A 1 151 ? -16.737 5.883 9.691 1.00 91.94 151 ASP A C 1
ATOM 1180 O O . ASP A 1 151 ? -16.896 4.766 10.189 1.00 91.94 151 ASP A O 1
ATOM 1184 N N . MET A 1 152 ? -16.081 6.862 10.308 1.00 90.00 152 MET A N 1
ATOM 1185 C CA . MET A 1 152 ? -15.529 6.743 11.662 1.00 90.00 152 MET A CA 1
ATOM 1186 C C . MET A 1 152 ? -16.539 7.070 12.766 1.00 90.00 152 MET A C 1
ATOM 1188 O O . MET A 1 152 ? -16.238 6.911 13.947 1.00 90.00 152 MET A O 1
ATOM 1192 N N . SER A 1 153 ? -17.734 7.540 12.402 1.00 87.75 153 SER A N 1
ATOM 1193 C CA . SER A 1 153 ? -18.752 7.950 13.363 1.00 87.75 153 SER A CA 1
ATOM 1194 C C . SER A 1 153 ? -19.606 6.757 13.777 1.00 87.75 153 SER A C 1
ATOM 1196 O O . SER A 1 153 ? -19.390 6.168 14.834 1.00 87.75 153 SER A O 1
ATOM 1198 N N . THR A 1 154 ? -20.549 6.357 12.930 1.00 87.19 154 THR A N 1
ATOM 1199 C CA . THR A 1 154 ? -21.497 5.277 13.205 1.00 87.19 154 THR A CA 1
ATOM 1200 C C . THR A 1 154 ? -20.983 3.919 12.747 1.00 87.19 154 THR A C 1
ATOM 1202 O O . THR A 1 154 ? -21.261 2.904 13.380 1.00 87.19 154 THR A O 1
ATOM 1205 N N . GLY A 1 155 ? -20.192 3.899 11.677 1.00 91.88 155 GLY A N 1
ATOM 1206 C CA . GLY A 1 155 ? -19.689 2.699 11.019 1.00 91.88 155 GLY A CA 1
ATOM 1207 C C . GLY A 1 155 ? -18.278 2.277 11.422 1.00 91.88 155 GLY A C 1
ATOM 1208 O O . GLY A 1 155 ? -17.664 1.527 10.663 1.00 91.88 155 GLY A O 1
ATOM 1209 N N . ILE A 1 156 ? -17.752 2.718 12.574 1.00 94.38 156 ILE A N 1
ATOM 1210 C CA . ILE A 1 156 ? -16.331 2.540 12.933 1.00 94.38 156 ILE A CA 1
ATOM 1211 C C . ILE A 1 156 ? -15.856 1.083 12.838 1.00 94.38 156 ILE A C 1
ATOM 1213 O O . ILE A 1 156 ? -14.757 0.830 12.360 1.00 94.38 156 ILE A O 1
ATOM 1217 N N . VAL A 1 157 ? -16.702 0.116 13.208 1.00 94.62 157 VAL A N 1
ATOM 1218 C CA . VAL A 1 157 ? -16.366 -1.315 13.165 1.00 94.62 157 VAL A CA 1
ATOM 1219 C C . VAL A 1 157 ? -16.170 -1.792 11.726 1.00 94.62 157 VAL A C 1
ATOM 1221 O O . VAL A 1 157 ? -15.163 -2.416 11.404 1.00 94.62 157 VAL A O 1
ATOM 1224 N N . VAL A 1 158 ? -17.105 -1.459 10.832 1.00 95.00 158 VAL A N 1
ATOM 1225 C CA . VAL A 1 158 ? -17.017 -1.818 9.406 1.00 95.00 158 VAL A CA 1
ATOM 1226 C C . VAL A 1 158 ? -15.832 -1.108 8.756 1.00 95.00 158 VAL A C 1
ATOM 1228 O O . VAL A 1 158 ? -15.078 -1.717 7.994 1.00 95.00 158 VAL A O 1
ATOM 1231 N N . SER A 1 159 ? -15.634 0.165 9.096 1.00 96.00 159 SER A N 1
ATOM 1232 C CA . SER A 1 159 ? -14.498 0.962 8.644 1.00 96.00 159 SER A CA 1
ATOM 1233 C C . SER A 1 159 ? -13.170 0.368 9.095 1.00 96.00 159 SER A C 1
ATOM 1235 O O . SER A 1 159 ? -12.252 0.280 8.286 1.00 96.00 159 SER A O 1
ATOM 1237 N N . TRP A 1 160 ? -13.074 -0.105 10.337 1.00 96.12 160 TRP A N 1
ATOM 1238 C CA . TRP A 1 160 ? -11.882 -0.757 10.869 1.00 96.12 160 TRP A CA 1
ATOM 1239 C C . TRP A 1 160 ? -11.600 -2.095 10.181 1.00 96.12 160 TRP A C 1
ATOM 1241 O O . TRP A 1 160 ? -10.460 -2.357 9.804 1.00 96.12 160 TRP A O 1
ATOM 1251 N N . ILE A 1 161 ? -12.620 -2.926 9.940 1.00 93.81 161 ILE A N 1
ATOM 1252 C CA . ILE A 1 161 ? -12.458 -4.192 9.203 1.00 93.81 161 ILE A CA 1
ATOM 1253 C C . ILE A 1 161 ? -11.943 -3.910 7.785 1.00 93.81 161 ILE A C 1
ATOM 1255 O O . ILE A 1 161 ? -10.942 -4.483 7.355 1.00 93.81 161 ILE A O 1
ATOM 1259 N N . ARG A 1 162 ? -12.576 -2.974 7.067 1.00 94.00 162 ARG A N 1
ATOM 1260 C CA . ARG A 1 162 ? -12.141 -2.576 5.720 1.00 94.00 162 ARG A CA 1
ATOM 1261 C C . ARG A 1 162 ? -10.728 -1.994 5.733 1.00 94.00 162 ARG A C 1
ATOM 1263 O O . ARG A 1 162 ? -9.922 -2.312 4.856 1.00 94.00 162 ARG A O 1
ATOM 1270 N N . PHE A 1 163 ? -10.429 -1.153 6.719 1.00 95.00 163 PHE A N 1
ATOM 1271 C CA . PHE A 1 163 ? -9.119 -0.544 6.879 1.00 95.00 163 PHE A CA 1
ATOM 1272 C C . PHE A 1 163 ? -8.048 -1.608 7.107 1.00 95.00 163 PHE A C 1
ATOM 1274 O O . PHE A 1 163 ? -7.126 -1.713 6.306 1.00 95.00 163 PHE A O 1
ATOM 1281 N N . SER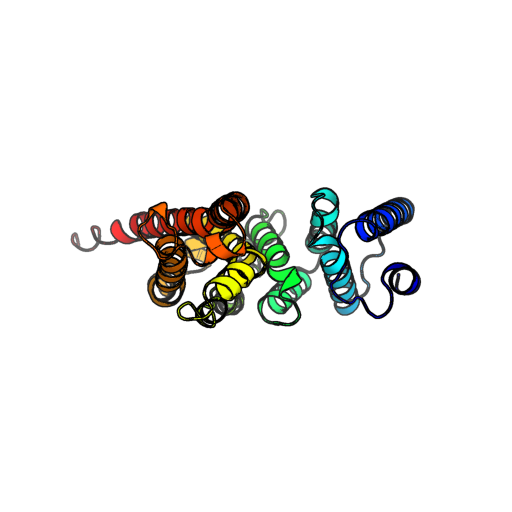 A 1 164 ? -8.210 -2.443 8.130 1.00 92.44 164 SER A N 1
ATOM 1282 C CA . SER A 1 164 ? -7.238 -3.465 8.523 1.00 92.44 164 SER A CA 1
ATOM 1283 C C . SER A 1 164 ? -6.992 -4.516 7.440 1.00 92.44 164 SER A C 1
AT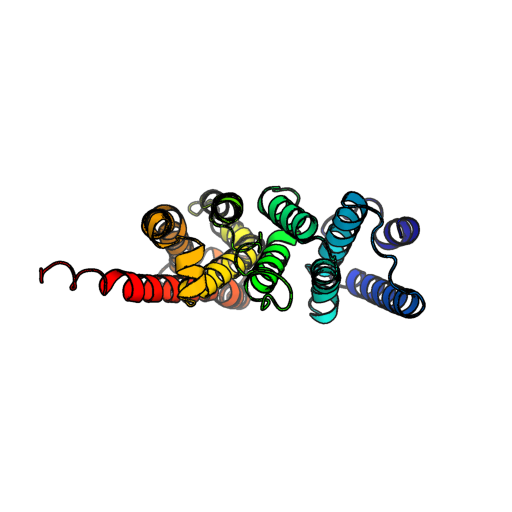OM 1285 O O . SER A 1 164 ? -5.843 -4.878 7.199 1.00 92.44 164 SER A O 1
ATOM 1287 N N . GLN A 1 165 ? -8.040 -4.975 6.750 1.00 88.12 165 GLN A N 1
ATOM 1288 C CA . GLN A 1 165 ? -7.930 -6.085 5.799 1.00 88.12 165 GLN A CA 1
ATOM 1289 C C . GLN A 1 165 ? -7.565 -5.656 4.375 1.00 88.12 165 GLN A C 1
ATOM 1291 O O . GLN A 1 165 ? -6.947 -6.429 3.650 1.00 88.12 165 GLN A O 1
ATOM 1296 N N . THR A 1 166 ? -7.977 -4.459 3.942 1.00 87.44 166 THR A N 1
ATOM 1297 C CA . THR A 1 166 ? -7.865 -4.054 2.526 1.00 87.44 166 THR A CA 1
ATOM 1298 C C . THR A 1 166 ? -6.975 -2.834 2.323 1.00 87.44 166 THR A C 1
ATOM 1300 O O . THR A 1 166 ? -6.180 -2.800 1.387 1.00 87.44 166 THR A O 1
ATOM 1303 N N . ILE A 1 167 ? -7.101 -1.816 3.175 1.00 92.38 167 ILE A N 1
ATOM 1304 C CA . ILE A 1 167 ? -6.447 -0.519 2.952 1.00 92.38 167 ILE A CA 1
ATOM 1305 C C . ILE A 1 167 ? -5.050 -0.492 3.583 1.00 92.38 167 ILE A C 1
ATOM 1307 O O . ILE A 1 167 ? -4.097 -0.021 2.963 1.00 92.38 167 ILE A O 1
ATOM 1311 N N . ALA A 1 168 ? -4.910 -1.014 4.800 1.00 93.44 168 ALA A N 1
ATOM 1312 C CA . ALA A 1 168 ? -3.691 -0.907 5.582 1.00 93.44 168 ALA A CA 1
ATOM 1313 C C . ALA A 1 168 ? -2.466 -1.578 4.934 1.00 93.44 168 ALA A C 1
ATOM 1315 O O . ALA A 1 168 ? -1.421 -0.927 4.898 1.00 93.44 168 ALA A O 1
ATOM 1316 N N . PRO A 1 169 ? -2.555 -2.793 4.345 1.00 91.12 169 PRO A N 1
ATOM 1317 C CA . PRO A 1 169 ? -1.408 -3.413 3.673 1.00 91.12 169 PRO A CA 1
ATOM 1318 C C . PRO A 1 169 ? -0.865 -2.557 2.521 1.00 91.12 169 PRO A C 1
ATOM 1320 O O . PRO A 1 169 ? 0.344 -2.360 2.389 1.00 91.12 169 PRO A O 1
ATOM 1323 N N . TYR A 1 170 ? -1.773 -1.980 1.728 1.00 92.62 170 TYR A N 1
ATOM 1324 C CA . TYR A 1 170 ? -1.441 -1.062 0.643 1.00 92.62 170 TYR A CA 1
ATOM 1325 C C . TYR A 1 170 ? -0.759 0.214 1.153 1.00 92.62 170 TYR A C 1
ATOM 1327 O O . TYR A 1 170 ? 0.324 0.559 0.677 1.00 92.62 170 TYR A O 1
ATOM 1335 N N . LEU A 1 171 ? -1.354 0.893 2.142 1.00 95.88 171 LEU A N 1
ATOM 1336 C CA . LEU A 1 171 ? -0.790 2.124 2.707 1.00 95.88 171 LEU A CA 1
ATOM 1337 C C . LEU A 1 171 ? 0.572 1.876 3.357 1.00 95.88 171 LEU A C 1
ATOM 1339 O O . LEU A 1 171 ? 1.475 2.699 3.234 1.00 95.88 171 LEU A O 1
ATOM 1343 N N . HIS A 1 172 ? 0.745 0.723 4.000 1.00 94.75 172 HIS A N 1
ATOM 1344 C CA . HIS A 1 172 ? 2.005 0.341 4.618 1.00 94.75 172 HIS A CA 1
ATOM 1345 C C . HIS A 1 172 ? 3.097 0.141 3.561 1.00 94.75 172 HIS A C 1
ATOM 1347 O O . HIS A 1 172 ? 4.209 0.648 3.713 1.00 94.75 172 HIS A O 1
ATOM 1353 N N . ALA A 1 173 ? 2.791 -0.536 2.450 1.00 94.25 173 ALA A N 1
ATOM 1354 C CA . ALA A 1 173 ? 3.722 -0.655 1.330 1.00 94.25 173 ALA A CA 1
ATOM 1355 C C . ALA A 1 173 ? 4.071 0.719 0.727 1.00 94.25 173 ALA A C 1
ATOM 1357 O O . ALA A 1 173 ? 5.247 0.990 0.475 1.00 94.25 173 ALA A O 1
ATOM 1358 N N . ALA A 1 174 ? 3.076 1.593 0.542 1.00 96.25 174 ALA A N 1
ATOM 1359 C CA . ALA A 1 174 ? 3.260 2.934 -0.012 1.00 96.25 174 ALA A CA 1
ATOM 1360 C C . ALA A 1 174 ? 4.149 3.813 0.883 1.00 96.25 174 ALA A C 1
ATOM 1362 O O . ALA A 1 174 ? 5.104 4.420 0.402 1.00 96.25 174 ALA A O 1
ATOM 1363 N N . LEU A 1 175 ? 3.888 3.842 2.192 1.00 96.56 175 LEU A N 1
ATOM 1364 C CA . LEU A 1 175 ? 4.695 4.598 3.151 1.00 96.56 175 LEU A CA 1
ATOM 1365 C C . LEU A 1 175 ? 6.116 4.047 3.276 1.00 96.56 175 LEU A C 1
ATOM 1367 O O . LEU A 1 175 ? 7.059 4.828 3.358 1.00 96.56 175 LEU A O 1
ATOM 1371 N N . ASN A 1 176 ? 6.298 2.726 3.226 1.00 95.00 176 ASN A N 1
ATOM 1372 C CA . ASN A 1 176 ? 7.634 2.132 3.205 1.00 95.00 176 ASN A CA 1
ATOM 1373 C C . ASN A 1 176 ? 8.413 2.511 1.941 1.00 95.00 176 ASN A C 1
ATOM 1375 O O . ASN A 1 176 ? 9.611 2.780 2.022 1.00 95.00 176 ASN A O 1
ATOM 1379 N N . LEU A 1 177 ? 7.756 2.562 0.777 1.00 95.62 177 LEU A N 1
ATOM 1380 C CA . LEU A 1 177 ? 8.380 3.076 -0.441 1.00 95.62 177 LEU A CA 1
ATOM 1381 C C . LEU A 1 177 ? 8.775 4.548 -0.269 1.00 95.62 177 LEU A C 1
ATOM 1383 O O . LEU A 1 177 ? 9.913 4.908 -0.569 1.00 95.62 177 LEU A O 1
ATOM 1387 N N . TYR A 1 178 ? 7.880 5.381 0.267 1.00 95.50 178 TYR A N 1
ATOM 1388 C CA . TYR A 1 178 ? 8.191 6.780 0.553 1.00 95.50 178 TYR A CA 1
ATOM 1389 C C . TYR A 1 178 ? 9.389 6.911 1.500 1.00 95.50 178 TYR A C 1
ATOM 1391 O O . TYR A 1 178 ? 10.312 7.667 1.209 1.00 95.50 178 TYR A O 1
ATOM 1399 N N . TYR A 1 179 ? 9.426 6.125 2.581 1.00 94.94 179 TYR A N 1
ATOM 1400 C CA . TYR A 1 179 ? 10.532 6.094 3.536 1.00 94.94 179 TYR A CA 1
ATOM 1401 C C . TYR A 1 179 ? 11.867 5.732 2.868 1.00 94.94 179 TYR A C 1
ATOM 1403 O O . TYR A 1 179 ? 12.880 6.386 3.114 1.00 94.94 179 TYR A O 1
ATOM 1411 N N . VAL A 1 180 ? 11.879 4.732 1.979 1.00 93.81 180 VAL A N 1
ATOM 1412 C CA . VAL A 1 180 ? 13.068 4.357 1.191 1.00 93.81 180 VAL A CA 1
ATOM 1413 C C . VAL A 1 180 ? 13.529 5.512 0.304 1.00 93.81 180 VAL A C 1
ATOM 1415 O O . VAL A 1 180 ? 14.716 5.844 0.298 1.00 93.81 180 VAL A O 1
ATOM 1418 N N . ILE A 1 181 ? 12.597 6.157 -0.404 1.00 93.06 181 ILE A N 1
ATOM 1419 C CA . ILE A 1 181 ? 12.892 7.301 -1.271 1.00 93.06 181 ILE A CA 1
ATOM 1420 C C . ILE A 1 181 ? 13.515 8.435 -0.456 1.00 93.06 181 ILE A C 1
ATOM 1422 O O . ILE A 1 181 ? 14.578 8.929 -0.824 1.00 93.06 181 ILE A O 1
ATOM 1426 N N . ILE A 1 182 ? 12.897 8.825 0.665 1.00 93.50 182 ILE A N 1
ATOM 1427 C CA . ILE A 1 182 ? 13.417 9.912 1.502 1.00 93.50 182 ILE A CA 1
ATOM 1428 C C . ILE A 1 182 ? 14.673 9.521 2.274 1.00 93.50 182 ILE A C 1
ATOM 1430 O O . ILE A 1 182 ? 15.405 10.398 2.709 1.00 93.50 182 ILE A O 1
ATOM 1434 N N . SER A 1 183 ? 14.974 8.240 2.446 1.00 92.31 183 SER A N 1
ATOM 1435 C CA . SER A 1 183 ? 16.208 7.814 3.108 1.00 92.31 183 SER A CA 1
ATOM 1436 C C . SER A 1 183 ? 17.421 7.875 2.180 1.00 92.31 183 SER A C 1
ATOM 1438 O O . SER A 1 183 ? 18.536 8.070 2.659 1.00 92.31 183 SER A O 1
ATOM 1440 N N . SER A 1 184 ? 17.220 7.771 0.862 1.00 91.19 184 SER A N 1
ATOM 1441 C CA . SER A 1 184 ? 18.286 7.850 -0.142 1.00 91.19 184 SER A CA 1
ATOM 1442 C C . SER A 1 184 ? 18.460 9.280 -0.678 1.00 91.19 184 SER A C 1
ATOM 1444 O O . SER A 1 184 ? 17.585 9.775 -1.391 1.00 91.19 184 SER A O 1
ATOM 1446 N N . PRO A 1 185 ? 19.601 9.958 -0.429 1.00 88.56 185 PRO A N 1
ATOM 1447 C CA . PRO A 1 185 ? 19.849 11.297 -0.972 1.00 88.56 185 PRO A CA 1
ATOM 1448 C C . PRO A 1 185 ? 19.782 11.356 -2.505 1.00 88.56 185 PRO A C 1
ATOM 1450 O O . PRO A 1 185 ? 19.327 12.355 -3.060 1.00 88.56 185 PRO A O 1
ATOM 1453 N N . GLN A 1 186 ? 20.202 10.281 -3.182 1.00 88.12 186 GLN A N 1
ATOM 1454 C CA . GLN A 1 186 ? 20.160 10.168 -4.640 1.00 88.12 186 GLN A CA 1
ATOM 1455 C C . GLN A 1 186 ? 18.716 10.153 -5.152 1.00 88.12 186 GLN A C 1
ATOM 1457 O O . GLN A 1 186 ? 18.362 10.992 -5.981 1.00 88.12 186 GLN A O 1
ATOM 1462 N N . LEU A 1 187 ? 17.869 9.271 -4.605 1.00 89.38 187 LEU A N 1
ATOM 1463 C CA . LEU A 1 187 ? 16.464 9.163 -5.013 1.00 89.38 187 LEU A CA 1
ATOM 1464 C C . LEU A 1 187 ? 15.684 10.437 -4.684 1.00 89.38 187 LEU A C 1
ATOM 1466 O O . LEU A 1 187 ? 14.930 10.919 -5.527 1.00 89.38 187 LEU A O 1
ATOM 1470 N N . ARG A 1 188 ? 15.907 11.036 -3.504 1.00 90.12 188 ARG A N 1
ATOM 1471 C CA . ARG A 1 188 ? 15.291 12.323 -3.132 1.00 90.12 188 ARG A CA 1
ATOM 1472 C C . ARG A 1 188 ? 15.528 13.404 -4.179 1.00 90.12 188 ARG A C 1
ATOM 1474 O O . ARG A 1 188 ? 14.582 14.076 -4.590 1.00 90.12 188 ARG A O 1
ATOM 1481 N N . LYS A 1 189 ? 16.788 13.564 -4.596 1.00 88.06 189 LYS A N 1
ATOM 1482 C CA . LYS A 1 189 ? 17.200 14.593 -5.551 1.00 88.06 189 LYS A CA 1
ATOM 1483 C C . LYS A 1 189 ? 16.668 14.305 -6.954 1.00 88.06 189 LYS A C 1
ATOM 1485 O O . LYS A 1 189 ? 16.160 15.215 -7.603 1.00 88.06 189 LYS A O 1
ATOM 1490 N N . GLN A 1 190 ? 16.768 13.057 -7.412 1.00 88.62 190 GLN A N 1
ATOM 1491 C CA . GLN A 1 190 ? 16.296 12.647 -8.740 1.00 88.62 190 GLN A CA 1
ATOM 1492 C C . GLN A 1 190 ? 14.777 12.823 -8.885 1.00 88.62 190 GLN A C 1
ATOM 1494 O O . GLN A 1 190 ? 14.318 13.403 -9.867 1.00 88.62 190 GLN A O 1
ATOM 1499 N N . LEU A 1 191 ? 14.008 12.421 -7.869 1.00 90.00 191 LEU A N 1
ATOM 1500 C CA . LEU A 1 191 ? 12.543 12.493 -7.867 1.00 90.00 191 LEU A CA 1
ATOM 1501 C C . LEU A 1 191 ? 11.981 13.855 -7.442 1.00 90.00 191 LEU A C 1
ATOM 1503 O O . LEU A 1 191 ? 10.773 14.054 -7.496 1.00 90.00 191 LEU A O 1
ATOM 1507 N N . LYS A 1 192 ? 12.836 14.804 -7.035 1.00 89.12 192 LYS A N 1
ATOM 1508 C CA . LYS A 1 192 ? 12.455 16.174 -6.640 1.00 89.12 192 LYS A CA 1
ATOM 1509 C C . LYS A 1 192 ? 11.411 16.230 -5.511 1.00 89.12 192 LYS A C 1
ATOM 1511 O O . LYS A 1 192 ? 10.561 17.121 -5.488 1.00 89.12 192 LYS A O 1
ATOM 1516 N N . ILE A 1 193 ? 11.514 15.314 -4.544 1.00 88.00 193 ILE A N 1
ATOM 1517 C CA . ILE A 1 193 ? 10.561 15.162 -3.423 1.00 88.00 193 ILE A CA 1
ATOM 1518 C C . ILE A 1 193 ? 10.441 16.435 -2.569 1.00 88.00 193 ILE A C 1
ATOM 1520 O O . ILE A 1 193 ? 9.396 16.707 -1.983 1.00 88.00 193 ILE A O 1
ATOM 1524 N N . GLU A 1 194 ? 11.495 17.248 -2.535 1.00 81.88 194 GLU A N 1
ATOM 1525 C CA . GLU A 1 194 ? 11.582 18.507 -1.783 1.00 81.88 194 GLU A CA 1
ATOM 1526 C C . GLU A 1 194 ? 10.472 19.506 -2.153 1.00 81.88 194 GLU A C 1
ATOM 1528 O O . GLU A 1 194 ? 10.028 20.281 -1.312 1.00 81.88 194 GLU A O 1
ATOM 1533 N N . ASN A 1 195 ? 9.965 19.454 -3.387 1.00 81.81 195 ASN A N 1
ATOM 1534 C CA . ASN A 1 195 ? 8.882 20.334 -3.830 1.00 81.81 195 ASN A CA 1
ATOM 1535 C C . ASN A 1 195 ? 7.493 19.826 -3.412 1.00 81.81 195 ASN A C 1
ATOM 1537 O O . ASN A 1 195 ? 6.546 20.606 -3.322 1.00 81.81 195 ASN A O 1
ATOM 1541 N N . GLU A 1 196 ? 7.356 18.520 -3.180 1.00 82.88 196 GLU A N 1
ATOM 1542 C CA . GLU A 1 196 ? 6.065 17.859 -2.969 1.00 82.88 196 GLU A CA 1
ATOM 1543 C C . GLU A 1 196 ? 5.797 17.536 -1.491 1.00 82.88 196 GLU A C 1
ATOM 1545 O O . GLU A 1 196 ? 4.633 17.419 -1.091 1.00 82.88 196 GLU A O 1
ATOM 1550 N N . TYR A 1 197 ? 6.838 17.462 -0.649 1.00 85.69 197 TYR A N 1
ATOM 1551 C CA . TYR A 1 197 ? 6.707 17.032 0.749 1.00 85.69 197 TYR A CA 1
ATOM 1552 C C . TYR A 1 197 ? 5.703 17.848 1.592 1.00 85.69 197 TYR A C 1
ATOM 1554 O O . TYR A 1 197 ? 4.994 17.220 2.385 1.00 85.69 197 TYR A O 1
ATOM 1562 N N . PRO A 1 198 ? 5.557 19.191 1.463 1.00 88.50 198 PRO A N 1
ATOM 1563 C CA . PRO A 1 198 ? 4.607 19.929 2.297 1.00 88.50 198 PRO A CA 1
ATOM 1564 C C . PRO A 1 198 ? 3.160 19.555 1.961 1.00 88.50 198 PRO A C 1
ATOM 1566 O O . PRO A 1 198 ? 2.317 19.428 2.849 1.00 88.50 198 PRO A O 1
ATOM 1569 N N . SER A 1 199 ? 2.885 19.340 0.670 1.00 89.56 199 SER A N 1
ATOM 1570 C CA . SER A 1 199 ? 1.584 18.879 0.184 1.00 89.56 199 SER A CA 1
ATOM 1571 C C . SER A 1 199 ? 1.317 17.450 0.644 1.00 89.56 199 SER A C 1
ATOM 1573 O O . SER A 1 199 ? 0.250 17.177 1.187 1.00 89.56 199 SER A O 1
ATOM 1575 N N . PHE A 1 200 ? 2.298 16.556 0.504 1.00 92.38 200 PHE A N 1
ATOM 1576 C CA . PHE A 1 200 ? 2.199 15.174 0.967 1.00 92.38 200 PHE A CA 1
ATOM 1577 C C . PHE A 1 200 ? 1.901 15.088 2.471 1.00 92.38 200 PHE A C 1
ATOM 1579 O O . PHE A 1 200 ? 0.967 14.394 2.879 1.00 92.38 200 PHE A O 1
ATOM 1586 N N . ARG A 1 201 ? 2.626 15.854 3.298 1.00 92.56 201 ARG A N 1
ATOM 1587 C CA . ARG A 1 201 ? 2.424 15.874 4.752 1.00 92.56 201 ARG A CA 1
ATOM 1588 C C . ARG A 1 201 ? 0.997 16.281 5.118 1.00 92.56 201 ARG A C 1
ATOM 1590 O O . ARG A 1 201 ? 0.295 15.533 5.793 1.00 92.56 201 ARG A O 1
ATOM 1597 N N . LYS A 1 202 ? 0.551 17.427 4.600 1.00 93.00 202 LYS A N 1
ATOM 1598 C CA . LYS A 1 202 ? -0.763 18.010 4.902 1.00 93.00 202 LYS A CA 1
ATOM 1599 C C . LYS A 1 202 ? -1.932 17.206 4.328 1.00 93.00 202 LYS A C 1
ATOM 1601 O O . LYS A 1 202 ? -2.981 17.075 4.955 1.00 93.00 202 LYS A O 1
ATOM 1606 N N . ASN A 1 203 ? -1.799 16.719 3.097 1.00 92.94 203 ASN A N 1
ATOM 1607 C CA . ASN A 1 203 ? -2.928 16.148 2.360 1.00 92.94 203 ASN A CA 1
ATOM 1608 C C . ASN A 1 203 ? -3.065 14.634 2.546 1.00 92.94 203 ASN A C 1
ATOM 1610 O O . ASN A 1 203 ? -4.183 14.130 2.390 1.00 92.94 203 ASN A O 1
ATOM 1614 N N . PHE A 1 204 ? -1.980 13.937 2.906 1.00 95.19 204 PHE A N 1
ATOM 1615 C CA . PHE A 1 204 ? -1.937 12.481 3.042 1.00 95.19 204 PHE A CA 1
ATOM 1616 C C . PHE A 1 204 ? -1.525 12.007 4.445 1.00 95.19 204 PHE A C 1
ATOM 1618 O O . PHE A 1 204 ? -2.332 11.343 5.095 1.00 95.19 204 PHE A O 1
ATOM 1625 N N . LEU A 1 205 ? -0.328 12.364 4.941 1.00 95.25 205 LEU A N 1
ATOM 1626 C CA . LEU A 1 205 ? 0.179 11.857 6.234 1.00 95.25 205 LEU A CA 1
ATOM 1627 C C . LEU A 1 205 ? -0.683 12.286 7.425 1.00 95.25 205 LEU A C 1
ATOM 1629 O O . LEU A 1 205 ? -1.100 11.436 8.202 1.00 95.25 205 LEU A O 1
ATOM 1633 N N . GLU A 1 206 ? -0.959 13.583 7.576 1.00 94.56 206 GLU A N 1
ATOM 1634 C CA . GLU A 1 206 ? -1.748 14.111 8.699 1.00 94.56 206 GLU A CA 1
ATOM 1635 C C . GLU A 1 206 ? -3.164 13.495 8.759 1.00 94.56 206 GLU A C 1
ATOM 1637 O O . GLU A 1 206 ? -3.557 12.998 9.818 1.00 94.56 206 GLU A O 1
ATOM 1642 N N . PRO A 1 207 ? -3.929 13.429 7.650 1.00 95.69 207 PRO A N 1
ATOM 1643 C CA . PRO A 1 207 ? -5.215 12.731 7.623 1.00 95.69 207 PRO A CA 1
ATOM 1644 C C . PRO A 1 207 ? -5.124 11.242 7.957 1.00 95.69 207 PRO A C 1
ATOM 1646 O O . PRO A 1 207 ? -6.023 10.706 8.608 1.00 95.69 207 PRO A O 1
ATOM 1649 N N . LEU A 1 208 ? -4.067 10.560 7.508 1.00 96.25 208 LEU A N 1
ATOM 1650 C CA . LEU A 1 208 ? -3.874 9.147 7.816 1.00 96.25 208 LEU A CA 1
ATOM 1651 C C . LEU A 1 208 ? -3.551 8.949 9.302 1.00 96.25 208 LEU A C 1
ATOM 1653 O O . LEU A 1 208 ? -4.118 8.063 9.936 1.00 96.25 208 LEU A O 1
ATOM 1657 N N . LYS A 1 209 ? -2.714 9.817 9.878 1.00 95.62 209 LYS A N 1
ATOM 1658 C CA . LYS A 1 209 ? -2.417 9.836 11.314 1.00 95.62 209 LYS A CA 1
ATOM 1659 C C . LYS A 1 209 ? -3.689 10.031 12.139 1.00 95.62 209 LYS A C 1
ATOM 1661 O O . LYS A 1 209 ? -3.922 9.282 13.080 1.00 95.62 209 LYS A O 1
ATOM 1666 N N . LEU A 1 210 ? -4.543 10.977 11.740 1.00 95.00 210 LEU A N 1
ATOM 1667 C CA . LEU A 1 210 ? -5.842 11.204 12.378 1.00 95.00 210 LEU A CA 1
ATOM 1668 C C . LEU A 1 210 ? -6.749 9.968 12.288 1.00 95.00 210 LEU A C 1
ATOM 1670 O O . LEU A 1 210 ? -7.353 9.583 13.280 1.00 95.00 210 LEU A O 1
ATOM 1674 N N . THR A 1 211 ? -6.802 9.322 11.121 1.00 95.19 211 THR A N 1
ATOM 1675 C CA . THR A 1 211 ? -7.568 8.081 10.902 1.00 95.19 211 THR A CA 1
ATOM 1676 C C . THR A 1 211 ? -7.118 6.980 11.867 1.00 95.19 211 THR A C 1
ATOM 1678 O O . THR A 1 211 ? -7.956 6.350 12.510 1.00 95.19 211 THR A O 1
ATOM 1681 N N . CYS A 1 212 ? -5.805 6.765 12.001 1.00 95.38 212 CYS A N 1
ATOM 1682 C CA . CYS A 1 212 ? -5.251 5.799 12.948 1.00 95.38 212 CYS A CA 1
ATOM 1683 C C . CYS A 1 212 ? -5.597 6.158 14.399 1.00 95.38 212 CYS A C 1
ATOM 1685 O O . CYS A 1 212 ? -6.067 5.295 15.135 1.00 95.38 212 CYS A O 1
ATOM 1687 N N . HIS A 1 213 ? -5.447 7.428 14.784 1.00 95.19 213 HIS A N 1
ATOM 1688 C CA . HIS A 1 213 ? -5.803 7.888 16.125 1.00 95.19 213 HIS A CA 1
ATOM 1689 C C . HIS A 1 213 ? -7.273 7.654 16.459 1.00 95.19 213 HIS A C 1
ATOM 1691 O O . HIS A 1 213 ? -7.566 7.161 17.539 1.00 95.19 213 HIS A O 1
ATOM 1697 N N . THR A 1 214 ? -8.201 7.913 15.536 1.00 94.56 214 THR A N 1
ATOM 1698 C CA . THR A 1 214 ? -9.627 7.660 15.786 1.00 94.56 214 THR A CA 1
ATOM 1699 C C . THR A 1 214 ? -9.924 6.181 16.055 1.00 94.56 214 THR A C 1
ATOM 1701 O O . THR A 1 214 ? -10.802 5.867 16.854 1.00 94.56 214 THR A O 1
ATOM 1704 N N . PHE A 1 215 ? -9.189 5.254 15.432 1.00 95.50 215 PHE A N 1
ATOM 1705 C CA . PHE A 1 215 ? -9.303 3.832 15.763 1.00 95.50 215 PHE A CA 1
ATOM 1706 C C . PHE A 1 215 ? -8.726 3.504 17.142 1.00 95.50 215 PHE A C 1
ATOM 1708 O O . PHE A 1 215 ? -9.322 2.721 17.877 1.00 95.50 215 PHE A O 1
ATOM 1715 N N . GLU A 1 216 ? -7.591 4.097 17.511 1.00 95.06 216 GLU A N 1
ATOM 1716 C CA . GLU A 1 216 ? -7.000 3.915 18.840 1.00 95.06 216 GLU A CA 1
ATOM 1717 C C . GLU A 1 216 ? -7.879 4.504 19.950 1.00 95.06 216 GLU A C 1
ATOM 1719 O O . GLU A 1 216 ? -7.992 3.906 21.017 1.00 95.06 216 GLU A O 1
ATOM 1724 N N . GLU A 1 217 ? -8.521 5.646 19.709 1.00 95.12 217 GLU A N 1
ATOM 1725 C CA . GLU A 1 217 ? -9.432 6.310 20.647 1.00 95.12 217 GLU A CA 1
ATOM 1726 C C . GLU A 1 217 ? -10.682 5.477 20.956 1.00 95.12 217 GLU A C 1
ATOM 1728 O O . GLU A 1 217 ? -11.244 5.628 22.035 1.00 95.12 217 GLU A O 1
ATOM 1733 N N . ASP A 1 218 ? -11.107 4.572 20.065 1.00 95.19 218 ASP A N 1
ATOM 1734 C CA . ASP A 1 218 ? -12.227 3.655 20.332 1.00 95.19 218 ASP A CA 1
ATOM 1735 C C . ASP A 1 218 ? -11.871 2.578 21.369 1.00 95.19 218 ASP A C 1
ATOM 1737 O O . ASP A 1 218 ? -12.769 1.997 21.972 1.00 95.19 218 ASP A O 1
ATOM 1741 N N . LEU A 1 219 ? -10.584 2.303 21.616 1.00 92.50 219 LEU A N 1
ATOM 1742 C CA . LEU A 1 219 ? -10.162 1.233 22.520 1.00 92.50 219 LEU A CA 1
ATOM 1743 C C . LEU A 1 219 ? -10.528 1.523 23.980 1.00 92.50 219 LEU A C 1
ATOM 1745 O O . LEU A 1 219 ? -10.251 2.602 24.506 1.00 92.50 219 LEU A O 1
ATOM 1749 N N . VAL A 1 220 ? -11.032 0.501 24.683 1.00 92.12 220 VAL A N 1
ATOM 1750 C CA . VAL A 1 220 ? -11.422 0.597 26.103 1.00 92.12 220 VAL A CA 1
ATOM 1751 C C . VAL A 1 220 ? -10.249 1.050 26.976 1.00 92.12 220 VAL A C 1
ATOM 1753 O O . VAL A 1 220 ? -10.407 1.904 27.846 1.00 92.12 220 VAL A O 1
ATOM 1756 N N . GLN A 1 221 ? -9.042 0.538 26.709 1.00 89.56 221 GLN A N 1
ATOM 1757 C CA . GLN A 1 221 ? -7.823 0.925 27.435 1.00 89.56 221 GLN A CA 1
ATOM 1758 C C . GLN A 1 221 ? -7.465 2.416 27.293 1.00 89.56 221 GLN A C 1
ATOM 1760 O O . GLN A 1 221 ? -6.795 2.966 28.164 1.00 89.56 221 GLN A O 1
ATOM 1765 N N . ASN A 1 222 ? -7.929 3.067 26.221 1.00 89.62 222 ASN A N 1
ATOM 1766 C CA . ASN A 1 222 ? -7.726 4.491 25.954 1.00 89.62 222 ASN A CA 1
ATOM 1767 C C . ASN A 1 222 ? -8.916 5.350 26.425 1.00 89.62 222 ASN A C 1
ATOM 1769 O O . ASN A 1 222 ? -8.919 6.560 26.214 1.00 89.62 222 ASN A O 1
ATOM 1773 N N . GLY A 1 223 ? -9.909 4.748 27.091 1.00 87.94 223 GLY A N 1
ATOM 1774 C CA . GLY A 1 223 ? -11.115 5.428 27.567 1.00 87.94 223 GLY A CA 1
ATOM 1775 C C . GLY A 1 223 ? -12.228 5.558 26.522 1.00 87.94 223 GLY A C 1
ATOM 1776 O O . GLY A 1 223 ? -13.153 6.339 26.741 1.00 87.94 223 GLY A O 1
ATOM 1777 N N . GLY A 1 224 ? -12.134 4.822 25.410 1.00 92.00 224 GLY A N 1
ATOM 1778 C CA . GLY A 1 224 ? -13.146 4.771 24.357 1.00 92.00 224 GLY A CA 1
ATOM 1779 C C . GLY A 1 224 ? -14.323 3.841 24.648 1.00 92.00 224 GLY A C 1
ATOM 1780 O O . GLY A 1 224 ? -14.337 3.096 25.629 1.00 92.00 224 GLY A O 1
ATOM 1781 N N . ASP A 1 225 ? -15.300 3.854 23.739 1.00 92.56 225 ASP A N 1
ATOM 1782 C CA . ASP A 1 225 ? -16.538 3.067 23.837 1.00 92.56 225 ASP A CA 1
ATOM 1783 C C . ASP A 1 225 ? -16.342 1.558 23.577 1.00 92.56 225 ASP A C 1
ATOM 1785 O O . ASP A 1 225 ? -17.267 0.771 23.785 1.00 92.56 225 ASP A O 1
ATOM 1789 N N . GLY A 1 226 ? -15.170 1.131 23.095 1.00 93.56 226 GLY A N 1
ATOM 1790 C CA . GLY A 1 226 ? -14.844 -0.274 22.847 1.00 93.56 226 GLY A CA 1
ATOM 1791 C C . GLY A 1 226 ? -15.697 -0.926 21.763 1.00 93.56 226 GLY A C 1
ATOM 1792 O O . GLY A 1 226 ? -15.957 -2.128 21.825 1.00 93.56 226 GLY A O 1
ATOM 1793 N N . ARG A 1 227 ? -16.181 -0.163 20.779 1.00 94.94 227 ARG A N 1
ATOM 1794 C CA . ARG A 1 227 ? -17.172 -0.644 19.801 1.00 94.94 227 ARG A CA 1
ATOM 1795 C C . ARG A 1 227 ? -16.595 -1.713 18.886 1.00 94.94 227 ARG A C 1
ATOM 1797 O O . ARG A 1 227 ? -17.296 -2.665 18.549 1.00 94.94 227 ARG A O 1
ATOM 1804 N N . ILE A 1 228 ? -15.329 -1.574 18.496 1.00 93.88 228 ILE A N 1
ATOM 1805 C CA . ILE A 1 228 ? -14.620 -2.590 17.709 1.00 93.88 228 ILE A CA 1
ATOM 1806 C C . ILE A 1 228 ? -14.486 -3.873 18.532 1.00 93.88 228 ILE A C 1
ATOM 1808 O O . ILE A 1 228 ? -14.906 -4.942 18.086 1.00 93.88 228 ILE A O 1
ATOM 1812 N N . GLU A 1 229 ? -13.966 -3.754 19.754 1.00 94.94 229 GLU A N 1
ATOM 1813 C CA . GLU A 1 229 ? -13.757 -4.871 20.677 1.00 94.94 229 GLU A CA 1
ATOM 1814 C C . GLU A 1 229 ? -15.052 -5.632 20.979 1.00 94.94 229 GLU A C 1
ATOM 1816 O O . GLU A 1 229 ? -15.068 -6.861 20.932 1.00 94.94 229 GLU A O 1
ATOM 1821 N N . ALA A 1 230 ? -16.158 -4.917 21.189 1.00 94.50 230 ALA A N 1
ATOM 1822 C CA . ALA A 1 230 ? -17.466 -5.504 21.460 1.00 94.50 230 ALA A CA 1
ATOM 1823 C C . ALA A 1 230 ? -17.983 -6.410 20.327 1.00 94.50 230 ALA A C 1
ATOM 1825 O O . ALA A 1 230 ? -18.789 -7.305 20.584 1.00 94.50 230 ALA A O 1
ATOM 1826 N N . VAL A 1 231 ? -17.543 -6.191 19.082 1.00 94.12 231 VAL A N 1
ATOM 1827 C CA . VAL A 1 231 ? -17.981 -6.975 17.916 1.00 94.12 231 VAL A CA 1
ATOM 1828 C C . VAL A 1 231 ? -17.019 -8.115 17.592 1.00 94.12 231 VAL A C 1
ATOM 1830 O O . VAL A 1 231 ? -17.473 -9.218 17.292 1.00 94.12 231 VAL A O 1
ATOM 1833 N N . VAL A 1 232 ? -15.707 -7.867 17.616 1.00 90.38 232 VAL A N 1
ATOM 1834 C CA . VAL A 1 232 ? -14.709 -8.861 17.168 1.00 90.38 232 VAL A CA 1
ATOM 1835 C C . VAL A 1 232 ? -14.066 -9.649 18.312 1.00 90.38 232 VAL A C 1
ATOM 1837 O O . VAL A 1 232 ? -13.428 -10.669 18.062 1.00 90.38 232 VAL A O 1
ATOM 1840 N N . GLY A 1 233 ? -14.253 -9.208 19.557 1.00 93.56 233 GLY A N 1
ATOM 1841 C CA . GLY A 1 233 ? -13.600 -9.745 20.747 1.00 93.56 233 GLY A CA 1
ATOM 1842 C C . GLY A 1 233 ? -12.214 -9.140 20.999 1.00 93.56 233 GLY A C 1
ATOM 1843 O O . GLY A 1 233 ? -11.540 -8.674 20.078 1.00 93.56 233 GLY A O 1
ATOM 1844 N N . GLU A 1 234 ? -11.779 -9.182 22.259 1.00 92.25 234 GLU A N 1
ATOM 1845 C CA . GLU A 1 234 ? -10.526 -8.580 22.745 1.00 92.25 234 GLU A CA 1
ATOM 1846 C C . GLU A 1 234 ? -9.292 -9.046 21.961 1.00 92.25 234 GLU A C 1
ATOM 1848 O O . GLU A 1 234 ? -8.527 -8.224 21.455 1.00 92.25 234 GLU A O 1
ATOM 1853 N N . ASP A 1 235 ? -9.123 -10.358 21.778 1.00 91.94 235 ASP A N 1
ATOM 1854 C CA . ASP A 1 235 ? -7.945 -10.912 21.104 1.00 91.94 235 ASP A CA 1
ATOM 1855 C C . ASP A 1 235 ? -7.835 -10.473 19.639 1.00 91.94 235 ASP A C 1
ATOM 1857 O O . ASP A 1 235 ? -6.766 -10.045 19.194 1.00 91.94 235 ASP A O 1
ATOM 1861 N N . MET A 1 236 ? -8.936 -10.542 18.886 1.00 89.94 236 MET A N 1
ATOM 1862 C CA . MET A 1 236 ? -8.950 -10.149 17.473 1.00 89.94 236 MET A CA 1
ATOM 1863 C C . MET A 1 236 ? -8.813 -8.637 17.314 1.00 89.94 236 MET A C 1
ATOM 1865 O O . MET A 1 236 ? -8.120 -8.186 16.401 1.00 89.94 236 MET A O 1
ATOM 1869 N N . CYS A 1 237 ? -9.413 -7.857 18.217 1.00 92.19 237 CYS A N 1
ATOM 1870 C CA . CYS A 1 237 ? -9.240 -6.410 18.266 1.00 92.19 237 CYS A CA 1
ATOM 1871 C C . CYS A 1 237 ? -7.764 -6.060 18.491 1.00 92.19 237 CYS A C 1
ATOM 1873 O O . CYS A 1 237 ? -7.169 -5.339 17.691 1.00 92.19 237 CYS A O 1
ATOM 1875 N N . ARG A 1 238 ? -7.129 -6.653 19.509 1.00 92.25 238 ARG A N 1
ATOM 1876 C CA . ARG A 1 238 ? -5.720 -6.423 19.849 1.00 92.25 238 ARG A CA 1
ATOM 1877 C C . ARG A 1 238 ? -4.778 -6.801 18.707 1.00 92.25 238 ARG A C 1
ATOM 1879 O O . ARG A 1 238 ? -3.895 -6.018 18.362 1.00 92.25 238 ARG A O 1
ATOM 1886 N N . ILE A 1 239 ? -4.952 -7.986 18.117 1.00 91.06 239 ILE A N 1
ATOM 1887 C CA . ILE A 1 239 ? -4.118 -8.451 16.998 1.00 91.06 239 ILE A CA 1
ATOM 1888 C C . ILE A 1 239 ? -4.327 -7.559 15.772 1.00 91.06 239 ILE A C 1
ATOM 1890 O O . ILE A 1 239 ? -3.349 -7.087 15.192 1.00 91.06 239 ILE A O 1
ATOM 1894 N N . GLY A 1 240 ? -5.581 -7.291 15.404 1.00 90.56 240 GLY A N 1
ATOM 1895 C CA . GLY A 1 240 ? -5.913 -6.466 14.248 1.00 90.56 240 GLY A CA 1
ATOM 1896 C C . GLY A 1 240 ? -5.397 -5.035 14.393 1.00 90.56 240 GLY A C 1
ATOM 1897 O O . GLY A 1 240 ? -4.790 -4.516 13.458 1.00 90.56 240 GLY A O 1
ATOM 1898 N N . MET A 1 241 ? -5.548 -4.416 15.568 1.00 93.38 241 MET A N 1
ATOM 1899 C CA . MET A 1 241 ? -5.011 -3.084 15.859 1.00 93.38 241 MET A CA 1
ATOM 1900 C C . MET A 1 241 ? -3.492 -3.058 15.746 1.00 93.38 241 MET A C 1
ATOM 1902 O O . MET A 1 241 ? -2.956 -2.198 15.055 1.00 93.38 241 MET A O 1
ATOM 1906 N N . ALA A 1 242 ? -2.795 -4.020 16.355 1.00 91.38 242 ALA A N 1
ATOM 1907 C CA . ALA A 1 242 ? -1.338 -4.078 16.296 1.00 91.38 242 ALA A CA 1
ATOM 1908 C C . ALA A 1 242 ? -0.816 -4.263 14.859 1.00 91.38 242 ALA A C 1
ATOM 1910 O O . ALA A 1 242 ? 0.123 -3.583 14.450 1.00 91.38 242 ALA A O 1
ATOM 1911 N N . GLN A 1 243 ? -1.431 -5.159 14.080 1.00 90.31 243 GLN A N 1
ATOM 1912 C CA . GLN A 1 243 ? -0.974 -5.503 12.728 1.00 90.31 243 GLN A CA 1
ATOM 1913 C C . GLN A 1 243 ? -1.362 -4.477 11.656 1.00 90.31 243 GLN A C 1
ATOM 1915 O O . GLN A 1 243 ? -0.730 -4.449 10.602 1.00 90.31 243 GLN A O 1
ATOM 1920 N N . SER A 1 244 ? -2.379 -3.648 11.904 1.00 92.44 244 SER A N 1
ATOM 1921 C CA . SER A 1 244 ? -2.833 -2.628 10.953 1.00 92.44 244 SER A CA 1
ATOM 1922 C C . SER A 1 244 ? -2.530 -1.212 11.438 1.00 92.44 244 SER A C 1
ATOM 1924 O O . SER A 1 244 ? -1.583 -0.592 10.959 1.00 92.44 244 SER A O 1
ATOM 1926 N N . VAL A 1 245 ? -3.309 -0.710 12.396 1.00 94.62 245 VAL A N 1
ATOM 1927 C CA . VAL A 1 245 ? -3.234 0.662 12.913 1.00 94.62 245 VAL A CA 1
ATOM 1928 C C . VAL A 1 245 ? -1.873 0.938 13.546 1.00 94.62 245 VAL A C 1
ATOM 1930 O O . VAL A 1 245 ? -1.206 1.880 13.133 1.00 94.62 245 VAL A O 1
ATOM 1933 N N . GLY A 1 246 ? -1.416 0.090 14.469 1.00 92.50 246 GLY A N 1
ATOM 1934 C CA . GLY A 1 246 ? -0.155 0.282 15.188 1.00 92.50 246 GLY A CA 1
ATOM 1935 C C . GLY A 1 246 ? 1.069 0.234 14.273 1.00 92.50 246 GLY A C 1
ATOM 1936 O O . GLY A 1 246 ? 1.947 1.092 14.364 1.00 92.50 246 GLY A O 1
ATOM 1937 N N . LEU A 1 247 ? 1.112 -0.726 13.342 1.00 93.19 247 LEU A N 1
ATOM 1938 C CA . LEU A 1 247 ? 2.195 -0.819 12.359 1.00 93.19 247 LEU A CA 1
ATOM 1939 C C . LEU A 1 247 ? 2.232 0.408 11.436 1.00 93.19 247 LEU A C 1
ATOM 1941 O O . LEU A 1 247 ? 3.301 0.975 11.211 1.00 93.19 247 LEU A O 1
ATOM 1945 N N . LEU A 1 248 ? 1.078 0.848 10.925 1.00 94.94 248 LEU A N 1
ATOM 1946 C CA . LEU A 1 248 ? 0.997 2.061 10.112 1.00 94.94 248 LEU A CA 1
ATOM 1947 C C . LEU A 1 248 ? 1.405 3.300 10.894 1.00 94.94 248 LEU A C 1
ATOM 1949 O O . LEU A 1 248 ? 2.171 4.109 10.381 1.00 94.94 248 LEU A O 1
ATOM 1953 N N . PHE A 1 249 ? 0.915 3.439 12.123 1.00 93.25 249 PHE A N 1
ATOM 1954 C CA . PHE A 1 249 ? 1.229 4.568 12.983 1.00 93.25 249 PHE A CA 1
ATOM 1955 C C . PHE A 1 249 ? 2.736 4.678 13.219 1.00 93.25 249 PHE A C 1
ATOM 1957 O O . PHE A 1 249 ? 3.314 5.745 13.038 1.00 93.25 249 PHE A O 1
ATOM 1964 N N . HIS A 1 250 ? 3.400 3.555 13.501 1.00 93.88 250 HIS A N 1
ATOM 1965 C CA . HIS A 1 250 ? 4.852 3.522 13.633 1.00 93.88 250 HIS A CA 1
ATOM 1966 C C . HIS A 1 250 ? 5.572 4.015 12.366 1.00 93.88 250 HIS A C 1
ATOM 1968 O O . HIS A 1 250 ? 6.460 4.860 12.458 1.00 93.88 250 HIS A O 1
ATOM 1974 N N . VAL A 1 251 ? 5.179 3.540 11.178 1.00 95.06 251 VAL A N 1
ATOM 1975 C CA . VAL A 1 251 ? 5.804 3.977 9.915 1.00 95.06 251 VAL A CA 1
ATOM 1976 C C . VAL A 1 251 ? 5.523 5.456 9.625 1.00 95.06 251 VAL A C 1
ATOM 1978 O O . VAL A 1 251 ? 6.408 6.153 9.133 1.00 95.06 251 VAL A O 1
ATOM 1981 N N . ILE A 1 252 ? 4.329 5.961 9.952 1.00 95.75 252 ILE A N 1
ATOM 1982 C CA . ILE A 1 252 ? 3.983 7.387 9.837 1.00 95.75 252 ILE A CA 1
ATOM 1983 C C . ILE A 1 252 ? 4.939 8.236 10.676 1.00 95.75 252 ILE A C 1
ATOM 1985 O O . ILE A 1 252 ? 5.499 9.195 10.146 1.00 95.75 252 ILE A O 1
ATOM 1989 N N . GLU A 1 253 ? 5.171 7.867 11.939 1.00 94.38 253 GLU A N 1
ATOM 1990 C CA . GLU A 1 253 ? 6.109 8.588 12.807 1.00 94.38 253 GLU A CA 1
ATOM 1991 C C . GLU A 1 253 ? 7.534 8.546 12.245 1.00 94.38 253 GLU A C 1
ATOM 1993 O O . GLU A 1 253 ? 8.182 9.583 12.160 1.00 94.38 253 GLU A O 1
ATOM 1998 N N . GLN A 1 254 ? 8.001 7.388 11.766 1.00 95.06 254 GLN A N 1
ATOM 1999 C CA . GLN A 1 254 ? 9.330 7.268 11.152 1.00 95.06 254 GLN A CA 1
ATOM 2000 C C . GLN A 1 254 ? 9.484 8.152 9.906 1.00 95.06 254 GLN A C 1
ATOM 2002 O O . GLN A 1 254 ? 10.529 8.773 9.699 1.00 95.06 254 GLN A O 1
ATOM 2007 N N . VAL A 1 255 ? 8.451 8.230 9.064 1.00 95.06 255 VAL A N 1
ATOM 2008 C CA . VAL A 1 255 ? 8.442 9.129 7.906 1.00 95.06 255 VAL A CA 1
ATOM 2009 C C . VAL A 1 255 ? 8.461 10.590 8.358 1.00 95.06 255 VAL A C 1
ATOM 2011 O O . VAL A 1 255 ? 9.240 11.370 7.812 1.00 95.06 255 VAL A O 1
ATOM 2014 N N . ASP A 1 256 ? 7.642 10.973 9.340 1.00 93.00 256 ASP A N 1
ATOM 2015 C CA . ASP A 1 256 ? 7.568 12.356 9.822 1.00 93.00 256 ASP A CA 1
ATOM 2016 C C . ASP A 1 256 ? 8.883 12.801 10.477 1.00 93.00 256 ASP A C 1
ATOM 2018 O O . ASP A 1 256 ? 9.413 13.860 10.137 1.00 93.00 256 ASP A O 1
ATOM 2022 N N . GLU A 1 257 ? 9.467 11.970 11.343 1.00 93.69 257 GLU A N 1
ATOM 2023 C CA . GLU A 1 257 ? 10.797 12.168 11.930 1.00 93.69 257 GLU A CA 1
ATOM 2024 C C . GLU A 1 257 ? 11.847 12.375 10.839 1.00 93.69 257 GLU A C 1
ATOM 2026 O O . GLU A 1 257 ? 12.566 13.378 10.854 1.00 93.69 257 GLU A O 1
ATOM 2031 N N . LYS A 1 258 ? 11.879 11.491 9.834 1.00 92.81 258 LYS A N 1
ATOM 2032 C CA . LYS A 1 258 ? 12.866 11.573 8.760 1.00 92.81 258 LYS A CA 1
ATOM 2033 C C . LYS A 1 258 ? 12.713 12.833 7.915 1.00 92.81 258 LYS A C 1
ATOM 2035 O O . LYS A 1 258 ? 13.708 13.459 7.555 1.00 92.81 258 LYS A O 1
ATOM 2040 N N . LEU A 1 259 ? 11.481 13.231 7.607 1.00 91.25 259 LEU A N 1
ATOM 2041 C CA . LEU A 1 259 ? 11.201 14.491 6.917 1.00 91.25 259 LEU A CA 1
ATOM 2042 C C . LEU A 1 259 ? 11.649 15.693 7.755 1.00 91.25 259 LEU A C 1
ATOM 2044 O O . LEU A 1 259 ? 12.263 16.615 7.221 1.00 91.25 259 LEU A O 1
ATOM 2048 N N . ASN A 1 260 ? 11.381 15.679 9.060 1.00 90.38 260 ASN A N 1
ATOM 2049 C CA . ASN A 1 260 ? 11.797 16.751 9.957 1.00 90.38 260 ASN A CA 1
ATOM 2050 C C . ASN A 1 260 ? 13.331 16.863 10.024 1.00 90.38 260 ASN A C 1
ATOM 2052 O O . ASN A 1 260 ? 13.829 17.980 10.001 1.00 90.38 260 ASN A O 1
ATOM 2056 N N . GLU A 1 261 ? 14.082 15.757 10.050 1.00 90.69 261 GLU A N 1
ATOM 2057 C CA . GLU A 1 261 ? 15.554 15.780 9.954 1.00 90.69 261 GLU A CA 1
ATOM 2058 C C . GLU A 1 261 ? 16.032 16.431 8.649 1.00 90.69 261 GLU A C 1
ATOM 2060 O O . GLU A 1 261 ? 16.855 17.340 8.662 1.00 90.69 261 GLU A O 1
ATOM 2065 N N . ILE A 1 262 ? 15.489 15.988 7.512 1.00 88.38 262 ILE A N 1
ATOM 2066 C CA . ILE A 1 262 ? 15.938 16.426 6.183 1.00 88.38 262 ILE A CA 1
ATOM 2067 C C . ILE A 1 262 ? 15.641 17.912 5.949 1.00 88.38 262 ILE A C 1
ATOM 2069 O O . ILE A 1 262 ? 16.454 18.614 5.352 1.00 88.38 262 ILE A O 1
ATOM 2073 N N . PHE A 1 263 ? 14.479 18.391 6.402 1.00 80.19 263 PHE A N 1
ATOM 2074 C CA . PHE A 1 263 ? 13.976 19.727 6.072 1.00 80.19 263 PHE A CA 1
ATOM 2075 C C . PHE A 1 263 ? 14.096 20.757 7.209 1.00 80.19 263 PHE A C 1
ATOM 2077 O O . PHE A 1 263 ? 13.829 21.933 6.966 1.00 80.19 263 PHE A O 1
ATOM 2084 N N . ARG A 1 264 ? 14.528 20.380 8.426 1.00 70.62 264 ARG A N 1
ATOM 2085 C CA . ARG A 1 264 ? 14.915 21.351 9.477 1.00 70.62 264 ARG A CA 1
ATOM 2086 C C . ARG A 1 264 ? 16.342 21.872 9.304 1.00 70.62 264 ARG A C 1
ATOM 2088 O O . ARG A 1 264 ? 16.562 23.050 9.568 1.00 70.62 264 ARG A O 1
ATOM 2095 N N . ASP A 1 265 ? 17.273 21.051 8.818 1.00 54.69 265 ASP A N 1
ATOM 2096 C CA . ASP A 1 265 ? 18.688 21.439 8.673 1.00 54.69 265 ASP A CA 1
ATOM 2097 C C . ASP A 1 265 ? 18.967 22.340 7.450 1.00 54.69 265 ASP A C 1
ATOM 2099 O O . ASP A 1 265 ? 20.017 22.969 7.366 1.00 54.69 265 ASP A O 1
ATOM 2103 N N . GLY A 1 266 ? 18.014 22.488 6.522 1.00 45.25 266 GLY A N 1
ATOM 2104 C CA . GLY A 1 266 ? 18.137 23.385 5.360 1.00 45.25 266 GLY A CA 1
ATOM 2105 C C . GLY A 1 266 ? 17.891 24.876 5.649 1.00 45.25 266 GLY A C 1
ATOM 2106 O O . GLY A 1 266 ? 17.981 25.696 4.738 1.00 45.25 266 GLY A O 1
ATOM 2107 N N . GLY A 1 267 ? 17.547 25.238 6.891 1.00 38.00 267 GLY A N 1
ATOM 2108 C CA . GLY A 1 267 ? 17.203 26.611 7.282 1.00 38.00 267 GLY A CA 1
ATOM 2109 C C . GLY A 1 267 ? 18.377 27.491 7.726 1.00 38.00 267 GLY A C 1
ATOM 2110 O O . GLY A 1 267 ? 18.204 28.706 7.793 1.00 38.00 267 GLY A O 1
ATOM 2111 N N . ASP A 1 268 ? 19.552 26.920 8.014 1.00 36.22 268 ASP A N 1
ATOM 2112 C CA . ASP A 1 268 ? 20.633 27.640 8.716 1.00 36.22 268 ASP A CA 1
ATOM 2113 C C . ASP A 1 268 ? 21.824 28.054 7.823 1.00 36.22 268 ASP A C 1
ATOM 2115 O O . ASP A 1 268 ? 22.675 28.840 8.241 1.00 36.22 268 ASP A O 1
ATOM 2119 N N . GLU A 1 269 ? 21.874 27.621 6.557 1.00 36.75 269 GLU A N 1
ATOM 2120 C CA . GLU A 1 269 ? 22.928 28.048 5.612 1.00 36.75 269 GLU A CA 1
ATOM 2121 C C . GLU A 1 269 ? 22.564 29.295 4.781 1.00 36.75 269 GLU A C 1
ATOM 2123 O O . GLU A 1 269 ? 23.416 29.854 4.093 1.00 36.75 269 GLU A O 1
ATOM 2128 N N . ALA A 1 270 ? 21.337 29.816 4.892 1.00 35.38 270 ALA A N 1
ATOM 2129 C CA . ALA A 1 270 ? 20.893 31.000 4.144 1.00 35.38 270 ALA A CA 1
ATOM 2130 C C . ALA A 1 270 ? 21.161 32.353 4.848 1.00 35.38 270 ALA A C 1
ATOM 2132 O O . ALA A 1 270 ? 20.767 33.396 4.328 1.00 35.38 270 ALA A O 1
ATOM 2133 N N . VAL A 1 271 ? 21.835 32.371 6.009 1.00 38.38 271 VAL A N 1
ATOM 2134 C CA . VAL A 1 271 ? 22.123 33.606 6.785 1.00 38.38 271 VAL A CA 1
ATOM 2135 C C . VAL A 1 271 ? 23.626 33.934 6.855 1.00 38.38 271 VAL A C 1
ATOM 2137 O O . VAL A 1 271 ? 24.064 34.770 7.644 1.00 38.38 271 VAL A O 1
ATOM 2140 N N . LYS A 1 272 ? 24.454 33.327 5.998 1.00 35.03 272 LYS A N 1
ATOM 2141 C CA . LYS A 1 272 ? 25.859 33.736 5.827 1.00 35.03 272 LYS A CA 1
ATOM 2142 C C . LYS A 1 272 ? 26.261 33.820 4.355 1.00 35.03 272 LYS A C 1
ATOM 2144 O O . LYS A 1 272 ? 27.051 33.013 3.876 1.00 35.03 272 LYS A O 1
ATOM 2149 N N . ALA A 1 273 ? 25.750 34.838 3.671 1.00 34.69 273 ALA A N 1
ATOM 2150 C CA . ALA A 1 273 ? 26.386 35.444 2.503 1.00 34.69 273 ALA A CA 1
ATOM 2151 C C . ALA A 1 273 ? 26.116 36.952 2.512 1.00 34.69 273 ALA A C 1
ATOM 2153 O O . ALA A 1 273 ? 24.947 37.329 2.751 1.00 34.69 273 ALA A O 1
#

Radius of gyration: 21.29 Å; chains: 1; bounding box: 48×65×55 Å